Protein AF-0000000076249842 (afdb_homodimer)

Solvent-accessible surface area (backbone atoms only — not comparable to full-atom values): 14692 Å² total; per-residue (Å²): 139,75,84,66,88,67,91,74,90,87,87,75,87,75,80,74,73,82,77,78,83,82,72,75,75,78,73,65,72,78,66,82,66,68,78,67,82,67,66,79,85,73,66,78,83,58,82,44,70,45,47,28,66,41,53,74,68,53,41,55,17,62,55,45,34,55,43,35,75,72,65,56,73,81,77,38,34,35,49,41,72,49,47,66,67,58,47,49,63,74,46,48,92,41,62,86,44,87,60,35,68,57,50,50,52,51,54,46,69,34,49,29,38,42,33,50,136,83,79,69,82,76,81,86,88,86,85,76,79,75,84,81,79,73,90,66,77,79,78,75,73,84,72,69,74,77,68,83,67,69,76,66,82,66,63,79,86,74,65,78,83,57,82,44,71,46,47,28,66,42,54,73,67,54,39,53,17,61,56,45,34,56,43,36,74,71,64,56,74,81,78,39,35,34,49,42,72,49,48,68,68,59,48,47,63,74,45,48,92,42,61,86,43,87,60,34,67,57,50,49,51,52,55,46,70,33,48,27,37,42,34,51

Foldseek 3Di:
DCPCPPDDDDDDPDPDPDDDDPDDPPPPPPPPPPVPPDPPVPDDDDKDKAFFVCVVVVPVVVVVVVCVVVPDDWDDKDKDQDDLVNLCVVVVVCVPPPCSVVVSCRRNVGIMMMTD/DCPPCVDDDDPPDDPDDDPDDPPDPPPDPPPPPPPPPDPPVPDDDDKDKAFFVCVVVVPVVVVVVVCVVVPDDWDDKDKDQDDLVNLCVVVVVCVPPPCSVVVSCRRNVHIMMMTD

Nearest PDB structures (foldseek):
  8qvz-assembly1_C  TM=9.915E-01  e=5.364E-09  Homo sapiens
  1ucn-assembly1_A-2  TM=1.002E+00  e=4.850E-08  Homo sapiens
  5cab-assembly1_A  TM=9.618E-01  e=1.783E-08  Leishmania major
  5u2i-assembly1_B  TM=9.677E-01  e=8.272E-08  Naegleria fowleri
  4kpc-assembly1_A  TM=9.660E-01  e=1.320E-07  Leishmania braziliensis

Secondary structure (DSSP, 8-state):
---------------------------------------GGG-----EEE-HHHHHTT-HHHHHHHHHHTTPPP--EEEEE--HHHHHHHTGGGTTSTTHHHHHHHHTSSEEEEE-/---------------------------------------GGG-----EEE-HHHHHTT-HHHHHHHHHHTTPPP--EEEEE--HHHHHHHTGGGTTSTTHHHHHHHHTSSEEEEE-

Sequence (232 aa):
RVRPAGAAMGSLGRCLVRSLPRGRPGLSPPGSRCYGSAPPALQEKTLVVAKPDAVQRRLLGDIIQRFERRGFKLVAMKLLQADRRLVEQHYEQLRLKPFYPALVAYMTSGPVVAMVRVRPAGAAMGSLGRCLVRSLPRGRPGLSPPGSRCYGSAPPALQEKTLVVAKPDAVQRRLLGDIIQRFERRGFKLVAMKLLQADRRLVEQHYEQLRLKPFYPALVAYMTSGPVVAMV

Structure (mmCIF, N/CA/C/O backbone):
data_AF-0000000076249842-model_v1
#
loop_
_entity.id
_entity.type
_entity.pdbx_description
1 polymer 'Nucleoside diphosphate kinase, mitochondrial'
#
loop_
_atom_site.group_PDB
_atom_site.id
_atom_site.type_symbol
_atom_site.label_atom_id
_atom_site.label_alt_id
_atom_site.label_comp_id
_atom_site.label_asym_id
_atom_site.label_entity_id
_atom_site.label_seq_id
_atom_site.pdbx_PDB_ins_code
_atom_site.Cartn_x
_atom_site.Cartn_y
_atom_site.Cartn_z
_atom_site.occupancy
_atom_site.B_iso_or_equiv
_atom_site.auth_seq_id
_atom_site.auth_comp_id
_atom_site.auth_asym_id
_atom_site.auth_atom_id
_atom_site.pdbx_PDB_model_num
ATOM 1 N N . ARG A 1 1 ? 13.703 -69.938 18.531 1 26.25 1 ARG A N 1
ATOM 2 C CA . ARG A 1 1 ? 14.672 -69.312 19.422 1 26.25 1 ARG A CA 1
ATOM 3 C C . ARG A 1 1 ? 14.141 -68 19.984 1 26.25 1 ARG A C 1
ATOM 5 O O . ARG A 1 1 ? 13.547 -67.188 19.266 1 26.25 1 ARG A O 1
ATOM 12 N N . VAL A 1 2 ? 14.219 -67.688 21.328 1 28.72 2 VAL A N 1
ATOM 13 C CA . VAL A 1 2 ? 13.539 -67.125 22.484 1 28.72 2 VAL A CA 1
ATOM 14 C C . VAL A 1 2 ? 13.992 -65.688 22.641 1 28.72 2 VAL A C 1
ATOM 16 O O . VAL A 1 2 ? 13.57 -65 23.578 1 28.72 2 VAL A O 1
ATOM 19 N N . ARG A 1 3 ? 14.508 -64.875 21.672 1 30.73 3 ARG A N 1
ATOM 20 C CA . ARG A 1 3 ? 15.398 -63.938 22.344 1 30.73 3 ARG A CA 1
ATOM 21 C C . ARG A 1 3 ? 14.625 -63.062 23.297 1 30.73 3 ARG A C 1
ATOM 23 O O . ARG A 1 3 ? 13.719 -62.312 22.891 1 30.73 3 ARG A O 1
ATOM 30 N N . PRO A 1 4 ? 14.797 -63.156 24.656 1 28.89 4 PRO A N 1
ATOM 31 C CA . PRO A 1 4 ? 14.102 -62.531 25.781 1 28.89 4 PRO A CA 1
ATOM 32 C C . PRO A 1 4 ? 14.492 -61.062 25.969 1 28.89 4 PRO A C 1
ATOM 34 O O . PRO A 1 4 ? 14.141 -60.438 26.969 1 28.89 4 PRO A O 1
ATOM 37 N N . ALA A 1 5 ? 14.773 -60.219 24.984 1 31.83 5 ALA A N 1
ATOM 38 C CA . ALA A 1 5 ? 15.609 -59.094 25.453 1 31.83 5 ALA A CA 1
ATOM 39 C C . ALA A 1 5 ? 14.883 -58.281 26.5 1 31.83 5 ALA A C 1
ATOM 41 O O . ALA A 1 5 ? 13.883 -57.594 26.203 1 31.83 5 ALA A O 1
ATOM 42 N N . GLY A 1 6 ? 14.914 -58.625 27.781 1 24.44 6 GLY A N 1
ATOM 43 C CA . GLY A 1 6 ? 14.266 -58.094 28.984 1 24.44 6 GLY A CA 1
ATOM 44 C C . GLY A 1 6 ? 14.758 -56.719 29.391 1 24.44 6 GLY A C 1
ATOM 45 O O . GLY A 1 6 ? 14.438 -56.219 30.469 1 24.44 6 GLY A O 1
ATOM 46 N N . ALA A 1 7 ? 15.805 -56.094 28.703 1 26.66 7 ALA A N 1
ATOM 47 C CA . ALA A 1 7 ? 16.609 -55.344 29.656 1 26.66 7 ALA A CA 1
ATOM 48 C C . ALA A 1 7 ? 15.742 -54.344 30.406 1 26.66 7 ALA A C 1
ATOM 50 O O . ALA A 1 7 ? 14.797 -53.75 29.844 1 26.66 7 ALA A O 1
ATOM 51 N N . ALA A 1 8 ? 16.031 -54 31.672 1 24.38 8 ALA A N 1
ATOM 52 C CA . ALA A 1 8 ? 15.656 -53.688 33.062 1 24.38 8 ALA A CA 1
ATOM 53 C C . ALA A 1 8 ? 15.484 -52.156 33.219 1 24.38 8 ALA A C 1
ATOM 55 O O . ALA A 1 8 ? 14.453 -51.719 33.719 1 24.38 8 ALA A O 1
ATOM 56 N N . MET A 1 9 ? 16.562 -51.344 33.375 1 25.64 9 MET A N 1
ATOM 57 C CA . MET A 1 9 ? 16.797 -50.688 34.656 1 25.64 9 MET A CA 1
ATOM 58 C C . MET A 1 9 ? 15.93 -49.406 34.75 1 25.64 9 MET A C 1
ATOM 60 O O . MET A 1 9 ? 15.359 -48.969 33.75 1 25.64 9 MET A O 1
ATOM 64 N N . GLY A 1 10 ? 16.625 -48.156 35.25 1 21.73 10 GLY A N 1
ATOM 65 C CA . GLY A 1 10 ? 16.641 -47.375 36.469 1 21.73 10 GLY A CA 1
ATOM 66 C C . GLY A 1 10 ? 15.758 -46.156 36.406 1 21.73 10 GLY A C 1
ATOM 67 O O . GLY A 1 10 ? 15.422 -45.656 35.344 1 21.73 10 GLY A O 1
ATOM 68 N N . SER A 1 11 ? 15.133 -45.719 37.531 1 23.59 11 SER A N 1
ATOM 69 C CA . SER A 1 11 ? 14.07 -45 38.219 1 23.59 11 SER A CA 1
ATOM 70 C C . SER A 1 11 ? 14.219 -43.5 38 1 23.59 11 SER A C 1
ATOM 72 O O .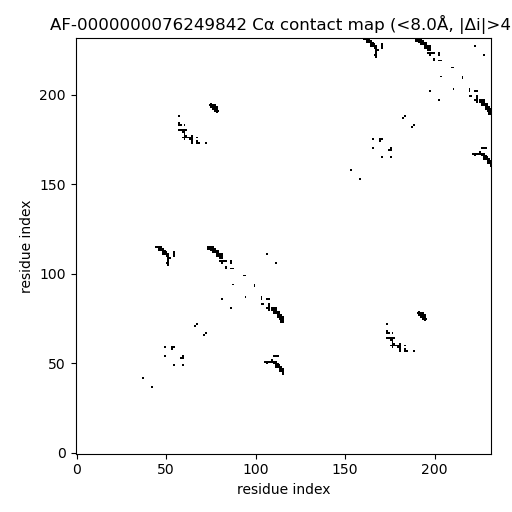 SER A 1 11 ? 15.227 -43.031 37.438 1 23.59 11 SER A O 1
ATOM 74 N N . LEU A 1 12 ? 13.836 -42.625 39.062 1 29.73 12 LEU A N 1
ATOM 75 C CA . LEU A 1 12 ? 12.953 -41.625 39.625 1 29.73 12 LEU A CA 1
ATOM 76 C C . LEU A 1 12 ? 13.703 -40.312 39.844 1 29.73 12 LEU A C 1
ATOM 78 O O . LEU A 1 12 ? 13.219 -39.406 40.562 1 29.73 12 LEU A O 1
ATOM 82 N N . GLY A 1 13 ? 15.07 -40.188 39.469 1 26.7 13 GLY A N 1
ATOM 83 C CA . GLY A 1 13 ? 15.68 -39.219 40.375 1 26.7 13 GLY A CA 1
ATOM 84 C C . GLY A 1 13 ? 14.984 -37.875 40.375 1 26.7 13 GLY A C 1
ATOM 85 O O . GLY A 1 13 ? 14.539 -37.406 39.312 1 26.7 13 GLY A O 1
ATOM 86 N N . ARG A 1 14 ? 14.484 -37.375 41.594 1 30.88 14 ARG A N 1
ATOM 87 C CA . ARG A 1 14 ? 13.852 -36.25 42.312 1 30.88 14 ARG A CA 1
ATOM 88 C C . ARG A 1 14 ? 14.609 -34.938 42.062 1 30.88 14 ARG A C 1
ATOM 90 O O . ARG A 1 14 ? 15.781 -34.844 42.438 1 30.88 14 ARG A O 1
ATOM 97 N N . CYS A 1 15 ? 14.398 -34.281 40.875 1 28.72 15 CYS A N 1
ATOM 98 C CA . CYS A 1 15 ? 14.906 -32.969 40.5 1 28.72 15 CYS A CA 1
ATOM 99 C C . CYS A 1 15 ? 14.711 -31.969 41.656 1 28.72 15 CYS A C 1
ATOM 101 O O . CYS A 1 15 ? 13.578 -31.672 42.031 1 28.72 15 CYS A O 1
ATOM 103 N N . LEU A 1 16 ? 15.625 -32.094 42.625 1 29.5 16 LEU A N 1
ATOM 104 C CA . LEU A 1 16 ? 15.711 -31.25 43.812 1 29.5 16 LEU A CA 1
ATOM 105 C C . LEU A 1 16 ? 15.555 -29.781 43.406 1 29.5 16 LEU A C 1
ATOM 107 O O . LEU A 1 16 ? 16.141 -29.328 42.438 1 29.5 16 LEU A O 1
ATOM 111 N N . VAL A 1 17 ? 14.547 -29.109 44.062 1 33.75 17 VAL A N 1
ATOM 112 C CA . VAL A 1 17 ? 13.922 -27.781 44.094 1 33.75 17 VAL A CA 1
ATOM 113 C C . VAL A 1 17 ? 14.922 -26.75 44.594 1 33.75 17 VAL A C 1
ATOM 115 O O . VAL A 1 17 ? 14.547 -25.609 44.875 1 33.75 17 VAL A O 1
ATOM 118 N N . ARG A 1 18 ? 16.312 -27.016 44.406 1 28.61 18 ARG A N 1
ATOM 119 C CA . ARG A 1 18 ? 17.016 -26.141 45.344 1 28.61 18 ARG A CA 1
ATOM 120 C C . ARG A 1 18 ? 16.641 -24.672 45.125 1 28.61 18 ARG A C 1
ATOM 122 O O . ARG A 1 18 ? 16.438 -24.25 44 1 28.61 18 ARG A O 1
ATOM 129 N N . SER A 1 19 ? 16.422 -23.922 46.281 1 28.16 19 SER A N 1
ATOM 130 C CA . SER A 1 19 ? 15.844 -22.672 46.75 1 28.16 19 SER A CA 1
ATOM 131 C C . SER A 1 19 ? 16.594 -21.453 46.188 1 28.16 19 SER A C 1
ATOM 133 O O . SER A 1 19 ? 15.984 -20.453 45.812 1 28.16 19 SER A O 1
ATOM 135 N N . LEU A 1 20 ? 18.016 -21.375 46.406 1 34.06 20 LEU A N 1
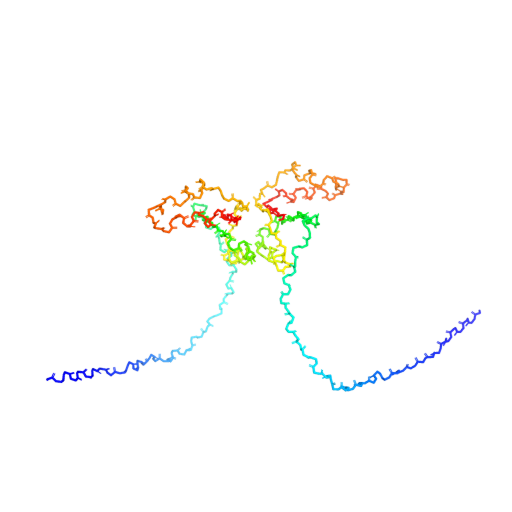ATOM 136 C CA . LEU A 1 20 ? 18.359 -20.25 47.25 1 34.06 20 LEU A CA 1
ATOM 137 C C . LEU A 1 20 ? 18.219 -18.938 46.5 1 34.06 20 LEU A C 1
ATOM 139 O O . LEU A 1 20 ? 18.281 -18.922 45.25 1 34.06 20 LEU A O 1
ATOM 143 N N . PRO A 1 21 ? 18.594 -17.719 47.25 1 37.81 21 PRO A N 1
ATOM 144 C CA . PRO A 1 21 ? 18.266 -16.297 47.312 1 37.81 21 PRO A CA 1
ATOM 145 C C . PRO A 1 21 ? 18.922 -15.492 46.188 1 37.81 21 PRO A C 1
ATOM 147 O O . PRO A 1 21 ? 20.156 -15.531 46.031 1 37.81 21 PRO A O 1
ATOM 150 N N . ARG A 1 22 ? 18.391 -15.398 45.031 1 32.72 22 ARG A N 1
ATOM 151 C CA . ARG A 1 22 ? 18.984 -14.719 43.906 1 32.72 22 ARG A CA 1
ATOM 152 C C . ARG A 1 22 ? 19.391 -13.297 44.25 1 32.72 22 ARG A C 1
ATOM 154 O O . ARG A 1 22 ? 18.594 -12.531 44.781 1 32.72 22 ARG A O 1
ATOM 161 N N . GLY A 1 23 ? 20.641 -13.172 44.656 1 29.94 23 GLY A N 1
ATOM 162 C CA . GLY A 1 23 ? 21.328 -11.914 44.938 1 29.94 23 GLY A CA 1
ATOM 163 C C . GLY A 1 23 ? 20.938 -10.812 43.938 1 29.94 23 GLY A C 1
ATOM 164 O O . GLY A 1 23 ? 20.375 -11.086 42.906 1 29.94 23 GLY A O 1
ATOM 165 N N . ARG A 1 24 ? 21.484 -9.578 44.188 1 33.16 24 ARG A N 1
ATOM 166 C CA . ARG A 1 24 ? 21.156 -8.164 44 1 33.16 24 ARG A CA 1
ATOM 167 C C . ARG A 1 24 ? 21.375 -7.727 42.562 1 33.16 24 ARG A C 1
ATOM 169 O O . ARG A 1 24 ? 21.266 -6.543 42.25 1 33.16 24 ARG A O 1
ATOM 176 N N . PRO A 1 25 ? 21.5 -8.656 41.531 1 36.62 25 PRO A N 1
ATOM 177 C CA . PRO A 1 25 ? 22.297 -7.883 40.594 1 36.62 25 PRO A CA 1
ATOM 178 C C . PRO A 1 25 ? 21.609 -6.59 40.156 1 36.62 25 PRO A C 1
ATOM 180 O O . PRO A 1 25 ? 20.391 -6.484 40.25 1 36.62 25 PRO A O 1
ATOM 183 N N . GLY A 1 26 ? 22.281 -5.492 40.312 1 32.59 26 GLY A N 1
ATOM 184 C CA . GLY A 1 26 ? 22.016 -4.133 39.844 1 32.59 26 GLY A CA 1
ATOM 185 C C . GLY A 1 26 ? 21.531 -4.062 38.406 1 32.59 26 GLY A C 1
ATOM 186 O O . GLY A 1 26 ? 22.234 -4.477 37.5 1 32.59 26 GLY A O 1
ATOM 187 N N . LEU A 1 27 ? 20.359 -4.441 38.219 1 37.78 27 LEU A N 1
ATOM 188 C CA . LEU A 1 27 ? 19.719 -4.504 36.906 1 37.78 27 LEU A CA 1
ATOM 189 C C . LEU A 1 27 ? 19.859 -3.18 36.156 1 37.78 27 LEU A C 1
ATOM 191 O O . LEU A 1 27 ? 19.391 -2.145 36.625 1 37.78 27 LEU A O 1
ATOM 195 N N . SER A 1 28 ? 21.141 -2.969 35.719 1 38.88 28 SER A N 1
ATOM 196 C CA . SER A 1 28 ? 21.25 -1.849 34.812 1 38.88 28 SER A CA 1
ATOM 197 C C . SER A 1 28 ? 20.156 -1.887 33.75 1 38.88 28 SER A C 1
ATOM 199 O O . SER A 1 28 ? 19.719 -2.963 33.344 1 38.88 28 SER A O 1
ATOM 201 N N . PRO A 1 29 ? 19.266 -0.978 33.75 1 39.28 29 PRO A N 1
ATOM 202 C CA . PRO A 1 29 ? 18.125 -0.966 32.812 1 39.28 29 PRO A CA 1
ATOM 203 C C . PRO A 1 29 ? 18.531 -1.33 31.391 1 39.28 29 PRO A C 1
ATOM 205 O O . PRO A 1 29 ? 19.672 -1.109 30.984 1 39.28 29 PRO A O 1
ATOM 208 N N . PRO A 1 30 ? 18.156 -2.551 30.953 1 41.47 30 PRO A N 1
ATOM 209 C CA . PRO A 1 30 ? 18.5 -2.848 29.562 1 41.47 30 PRO A CA 1
ATOM 210 C C . PRO A 1 30 ? 18.312 -1.646 28.641 1 41.47 30 PRO A C 1
ATOM 212 O O . PRO A 1 30 ? 17.391 -0.858 28.828 1 41.47 30 PRO A O 1
ATOM 215 N N . GLY A 1 31 ? 19.312 -0.828 28.469 1 34.19 31 GLY A N 1
ATOM 216 C CA . GLY A 1 31 ? 19.281 0.191 27.438 1 34.19 31 GLY A CA 1
ATOM 217 C C . GLY A 1 31 ? 18.516 -0.236 26.203 1 34.19 31 GLY A C 1
ATOM 218 O O . GLY A 1 31 ? 18.391 -1.431 25.922 1 34.19 31 GLY A O 1
ATOM 219 N N . SER A 1 32 ? 17.281 0.327 25.953 1 39.81 32 SER A N 1
ATOM 220 C CA . SER A 1 32 ? 16.609 0.172 24.672 1 39.81 32 SER A CA 1
ATOM 221 C C . SER A 1 32 ? 17.609 0.036 23.531 1 39.81 32 SER A C 1
ATOM 223 O O . SER A 1 32 ? 18.25 1.014 23.141 1 39.81 32 SER A O 1
ATOM 225 N N . ARG A 1 33 ? 18.562 -0.869 23.562 1 35.41 33 ARG A N 1
ATOM 226 C CA . ARG A 1 33 ? 19.484 -0.998 22.438 1 35.41 33 ARG A CA 1
ATOM 227 C C . ARG A 1 33 ? 18.734 -0.899 21.109 1 35.41 33 ARG A C 1
ATOM 229 O O . ARG A 1 33 ? 17.906 -1.746 20.797 1 35.41 33 ARG A O 1
ATOM 236 N N . CYS A 1 34 ? 18.438 0.314 20.766 1 39.59 34 CYS A N 1
ATOM 237 C CA . CYS A 1 34 ? 18.078 0.472 19.359 1 39.59 34 CYS A CA 1
ATOM 238 C C . CYS A 1 34 ? 18.891 -0.457 18.484 1 39.59 34 CYS A C 1
ATOM 240 O O . CYS A 1 34 ? 20.109 -0.569 18.656 1 39.59 34 CYS A O 1
ATOM 242 N N . TYR A 1 35 ? 18.516 -1.679 18.312 1 38.03 35 TYR A N 1
ATOM 243 C CA . TYR A 1 35 ? 19.156 -2.535 17.328 1 38.03 35 TYR A CA 1
ATOM 244 C C . TYR A 1 35 ? 19.828 -1.702 16.234 1 38.03 35 TYR A C 1
ATOM 246 O O . TYR A 1 35 ? 19.172 -0.866 15.602 1 38.03 35 TYR A O 1
ATOM 254 N N . GLY A 1 36 ? 21.047 -1.238 16.391 1 37.84 36 GLY A N 1
ATOM 255 C CA . GLY A 1 36 ? 21.938 -0.623 15.414 1 37.84 36 GLY A CA 1
ATOM 256 C C . GLY A 1 36 ? 21.641 -1.042 13.984 1 37.84 36 GLY A C 1
ATOM 257 O O . GLY A 1 36 ? 21.016 -2.078 13.758 1 37.84 36 GLY A O 1
ATOM 258 N N . SER A 1 37 ? 21.531 0.006 13.039 1 42.81 37 SER A N 1
ATOM 259 C CA . SER A 1 37 ? 21.5 -0.227 11.602 1 42.81 37 SER A CA 1
ATOM 260 C C . SER A 1 37 ? 22.516 -1.279 11.188 1 42.81 37 SER A C 1
ATOM 262 O O . SER A 1 37 ? 23.703 -1.142 11.477 1 42.81 37 SER A O 1
ATOM 264 N N . ALA A 1 38 ? 22.281 -2.494 11.258 1 48.34 38 ALA A N 1
ATOM 265 C CA . ALA A 1 38 ? 23.188 -3.453 10.625 1 48.34 38 ALA A CA 1
ATOM 266 C C . ALA A 1 38 ? 23.891 -2.832 9.414 1 48.34 38 ALA A C 1
ATOM 268 O O . ALA A 1 38 ? 23.359 -1.893 8.805 1 48.34 38 ALA A O 1
ATOM 269 N N . PRO A 1 39 ? 25.188 -2.961 9.094 1 52.75 39 PRO A N 1
ATOM 270 C CA . PRO A 1 39 ? 25.891 -2.404 7.938 1 52.75 39 PRO A CA 1
ATOM 271 C C . PRO A 1 39 ? 25.062 -2.434 6.66 1 52.75 39 PRO A C 1
ATOM 273 O O . PRO A 1 39 ? 24.203 -3.312 6.492 1 52.75 39 PRO A O 1
ATOM 276 N N . PRO A 1 40 ? 24.922 -1.31 5.902 1 52.41 40 PRO A N 1
ATOM 277 C CA . PRO A 1 40 ? 24.172 -1.208 4.641 1 52.41 40 PRO A CA 1
ATOM 278 C C . PRO A 1 40 ? 24.281 -2.475 3.797 1 52.41 40 PRO A C 1
ATOM 280 O O . PRO A 1 40 ? 23.484 -2.672 2.877 1 52.41 40 PRO A O 1
ATOM 283 N N . ALA A 1 41 ? 25.469 -3.047 3.826 1 51.06 41 ALA A N 1
ATOM 284 C CA . ALA A 1 41 ? 25.797 -4.148 2.924 1 51.06 41 ALA A CA 1
ATOM 285 C C . ALA A 1 41 ? 24.75 -5.262 3.014 1 51.06 41 ALA A C 1
ATOM 287 O O . ALA A 1 41 ? 24.469 -5.93 2.02 1 51.06 41 ALA A O 1
ATOM 288 N N . LEU A 1 42 ? 24.234 -5.547 4.223 1 55.66 42 LEU A N 1
ATOM 289 C CA . LEU A 1 42 ? 23.469 -6.773 4.41 1 55.66 42 LEU A CA 1
ATOM 290 C C . LEU A 1 42 ? 21.969 -6.492 4.379 1 55.66 42 LEU A C 1
ATOM 292 O O . LEU A 1 42 ? 21.188 -7.242 4.961 1 55.66 42 LEU A O 1
ATOM 296 N N . GLN A 1 43 ? 21.609 -5.32 3.859 1 70.12 43 GLN A N 1
ATOM 297 C CA . GLN A 1 43 ? 20.172 -5.059 3.912 1 70.12 43 GLN A CA 1
ATOM 298 C C . GLN A 1 43 ? 19.438 -5.816 2.812 1 70.12 43 GLN A C 1
ATOM 300 O O . GLN A 1 43 ? 19.781 -5.711 1.635 1 70.12 43 GLN A O 1
ATOM 305 N N . GLU A 1 44 ? 18.875 -6.953 3.119 1 88.38 44 GLU A N 1
ATOM 306 C CA . GLU A 1 44 ? 18.109 -7.77 2.176 1 88.38 44 GLU A CA 1
ATOM 307 C C . GLU A 1 44 ? 16.719 -7.191 1.948 1 88.38 44 GLU A C 1
ATOM 309 O O . GLU A 1 44 ? 16.141 -6.59 2.852 1 88.38 44 GLU A O 1
ATOM 314 N N . LYS A 1 45 ? 16.422 -7.105 0.703 1 93.88 45 LYS A N 1
ATOM 315 C CA . LYS A 1 45 ? 15.062 -6.746 0.312 1 93.88 45 LYS A CA 1
ATOM 316 C C . LYS A 1 45 ? 14.258 -7.98 -0.073 1 93.88 45 LYS A C 1
ATOM 318 O O . LYS A 1 45 ? 14.75 -8.844 -0.799 1 93.88 45 LYS A O 1
ATOM 323 N N . THR A 1 46 ? 13.07 -8.102 0.501 1 95 46 THR A N 1
ATOM 324 C CA . THR A 1 46 ? 12.18 -9.219 0.204 1 95 46 THR A CA 1
ATOM 325 C C . THR A 1 46 ? 10.867 -8.727 -0.395 1 95 46 THR A C 1
ATOM 327 O O . THR A 1 46 ? 10.258 -7.793 0.129 1 95 46 THR A O 1
ATOM 330 N N . LEU A 1 47 ? 10.508 -9.289 -1.509 1 96.25 47 LEU A N 1
ATOM 331 C CA . LEU A 1 47 ? 9.203 -9.016 -2.107 1 96.25 47 LEU A CA 1
ATOM 332 C C . LEU A 1 47 ? 8.109 -9.828 -1.43 1 96.25 47 LEU A C 1
ATOM 334 O O . LEU A 1 47 ? 8.234 -11.047 -1.279 1 96.25 47 LEU A O 1
ATOM 338 N N . VAL A 1 48 ? 7.07 -9.109 -1.021 1 97.19 48 VAL A N 1
ATOM 339 C CA . VAL A 1 48 ? 5.879 -9.734 -0.458 1 97.19 48 VAL A CA 1
ATOM 340 C C . VAL A 1 48 ? 4.652 -9.352 -1.28 1 97.19 48 VAL A C 1
ATOM 342 O O . VAL A 1 48 ? 4.418 -8.172 -1.544 1 97.19 48 VAL A O 1
ATOM 345 N N . VAL A 1 49 ? 3.902 -10.367 -1.671 1 98.25 49 VAL A N 1
ATOM 346 C CA . VAL A 1 49 ? 2.688 -10.109 -2.436 1 98.25 49 VAL A CA 1
ATOM 347 C C . VAL A 1 49 ? 1.473 -10.617 -1.665 1 98.25 49 VAL A C 1
ATOM 349 O O . VAL A 1 49 ? 1.372 -11.812 -1.376 1 98.25 49 VAL A O 1
ATOM 352 N N . ALA A 1 50 ? 0.614 -9.664 -1.297 1 98.38 50 ALA A N 1
ATOM 353 C CA . ALA A 1 50 ? -0.689 -10.078 -0.789 1 98.38 50 ALA A CA 1
ATOM 354 C C . ALA A 1 50 ? -1.597 -10.547 -1.923 1 98.38 50 ALA A C 1
ATOM 356 O O . ALA A 1 50 ? -1.867 -9.797 -2.861 1 98.38 50 ALA A O 1
ATOM 357 N N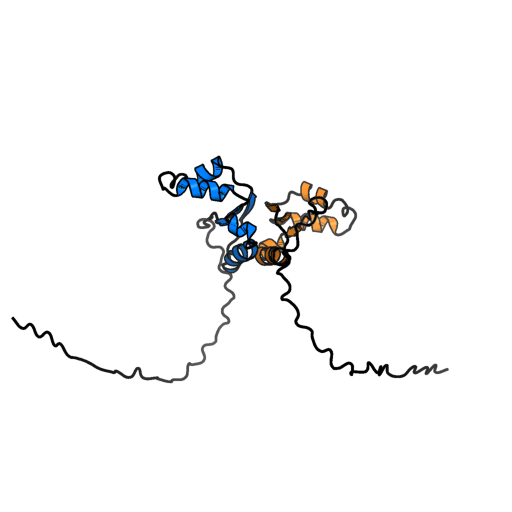 . LYS A 1 51 ? -2.016 -11.703 -1.842 1 98.25 51 LYS A N 1
ATOM 358 C CA . LYS A 1 51 ? -2.83 -12.328 -2.879 1 98.25 51 LYS A CA 1
ATOM 359 C C . LYS A 1 51 ? -4.215 -11.695 -2.949 1 98.25 51 LYS A C 1
ATOM 361 O O . LYS A 1 51 ? -4.637 -11 -2.018 1 98.25 51 LYS A O 1
ATOM 366 N N . PRO A 1 52 ? -4.875 -12.047 -4.055 1 98.25 52 PRO A N 1
ATOM 367 C CA . PRO A 1 52 ? -6.168 -11.391 -4.27 1 98.25 52 PRO A CA 1
ATOM 368 C C . PRO A 1 52 ? -7.156 -11.664 -3.137 1 98.25 52 PRO A C 1
ATOM 370 O O . PRO A 1 52 ? -7.906 -10.766 -2.738 1 98.25 52 PRO A O 1
ATOM 373 N N . ASP A 1 53 ? -7.168 -12.805 -2.625 1 97.88 53 ASP A N 1
ATOM 374 C CA . ASP A 1 53 ? -8.125 -13.133 -1.57 1 97.88 53 ASP A CA 1
ATOM 375 C C . ASP A 1 53 ? -7.855 -12.312 -0.311 1 97.88 53 ASP A C 1
ATOM 377 O O . ASP A 1 53 ? -8.789 -11.906 0.379 1 97.88 53 ASP A O 1
ATOM 381 N N . ALA A 1 54 ? -6.633 -12.086 -0.011 1 97.81 54 ALA A N 1
ATOM 382 C CA . ALA A 1 54 ? -6.27 -11.281 1.156 1 97.81 54 ALA A CA 1
ATOM 383 C C . ALA A 1 54 ? -6.766 -9.844 1.011 1 97.81 54 ALA A C 1
ATOM 385 O O . ALA A 1 54 ? -7.25 -9.25 1.976 1 97.81 54 ALA A O 1
ATOM 386 N N . VAL A 1 55 ? -6.656 -9.336 -0.191 1 97.56 55 VAL A N 1
ATOM 387 C CA . VAL A 1 55 ? -7.105 -7.973 -0.455 1 97.56 55 VAL A CA 1
ATOM 388 C C . VAL A 1 55 ? -8.625 -7.902 -0.357 1 97.56 55 VAL A C 1
ATOM 390 O O . VAL A 1 55 ? -9.172 -7.004 0.283 1 97.56 55 VAL A O 1
ATOM 393 N N . GLN A 1 56 ? -9.281 -8.875 -0.853 1 96.44 56 GLN A N 1
ATOM 394 C CA . GLN A 1 56 ? -10.742 -8.906 -0.89 1 96.44 56 GLN A CA 1
ATOM 395 C C . GLN A 1 56 ? -11.328 -9.094 0.508 1 96.44 56 GLN A C 1
ATOM 397 O O . GLN A 1 56 ? -12.383 -8.547 0.824 1 96.44 56 GLN A O 1
ATOM 402 N N . ARG A 1 57 ? -10.609 -9.828 1.254 1 96.56 57 ARG A N 1
ATOM 403 C CA . ARG A 1 57 ? -11.094 -10.109 2.602 1 96.56 57 ARG A CA 1
ATOM 404 C C . ARG A 1 57 ? -10.672 -9.016 3.576 1 96.56 57 ARG A C 1
ATOM 406 O O . ARG A 1 57 ? -10.969 -9.094 4.77 1 96.56 57 ARG A O 1
ATOM 413 N N . ARG A 1 58 ? -9.945 -8.047 3.088 1 96.94 58 ARG A N 1
ATOM 414 C CA . ARG A 1 58 ? -9.562 -6.891 3.893 1 96.94 58 ARG A CA 1
ATOM 415 C C . ARG A 1 58 ? -8.617 -7.293 5.02 1 96.94 58 ARG A C 1
ATOM 417 O O . ARG A 1 58 ? -8.844 -6.941 6.18 1 96.94 58 ARG A O 1
ATOM 424 N N . LEU A 1 59 ? -7.562 -7.945 4.613 1 97.5 59 LEU A N 1
ATOM 425 C CA . LEU A 1 59 ? -6.598 -8.461 5.574 1 97.5 59 LEU A CA 1
ATOM 426 C C . LEU A 1 59 ? -5.277 -7.703 5.48 1 97.5 59 LEU A C 1
ATOM 428 O O . LEU A 1 59 ? -4.309 -8.047 6.16 1 97.5 59 LEU A O 1
ATOM 432 N N . LEU A 1 60 ? -5.176 -6.695 4.652 1 98.25 60 LEU A N 1
ATOM 433 C CA . LEU A 1 60 ? -3.92 -6 4.395 1 98.25 60 LEU A CA 1
ATOM 434 C C . LEU A 1 60 ? -3.383 -5.359 5.672 1 98.25 60 LEU A C 1
ATOM 436 O O . LEU A 1 60 ? -2.184 -5.426 5.949 1 98.25 60 LEU A O 1
ATOM 440 N N . GLY A 1 61 ? -4.262 -4.723 6.395 1 98.25 61 GLY A N 1
ATOM 441 C CA . GLY A 1 61 ? -3.824 -4.121 7.641 1 98.25 61 GLY A CA 1
ATOM 442 C C . GLY A 1 61 ? -3.115 -5.098 8.562 1 98.25 61 GLY A C 1
ATOM 443 O O . GLY A 1 61 ? -2.041 -4.797 9.086 1 98.25 61 GLY A O 1
ATOM 444 N N . ASP A 1 62 ? -3.699 -6.254 8.727 1 97.75 62 ASP A N 1
ATOM 445 C CA . ASP A 1 62 ? -3.111 -7.301 9.555 1 97.75 62 ASP A CA 1
ATOM 446 C C . ASP A 1 62 ? -1.771 -7.766 8.992 1 97.75 62 ASP A C 1
ATOM 448 O O . ASP A 1 62 ? -0.812 -7.969 9.734 1 97.75 62 ASP A O 1
ATOM 452 N N . ILE A 1 63 ? -1.699 -7.902 7.723 1 98 63 ILE A N 1
ATOM 453 C CA . ILE A 1 63 ? -0.492 -8.375 7.055 1 98 63 ILE A CA 1
ATOM 454 C C . ILE A 1 63 ? 0.635 -7.363 7.242 1 98 63 ILE A C 1
ATOM 456 O O . ILE A 1 63 ? 1.738 -7.723 7.66 1 98 63 ILE A O 1
ATOM 460 N N . ILE A 1 64 ? 0.394 -6.184 7.004 1 98.12 64 ILE A N 1
ATOM 461 C CA . ILE A 1 64 ? 1.405 -5.137 7.113 1 98.12 64 ILE A CA 1
ATOM 462 C C . ILE A 1 64 ? 1.842 -4.988 8.57 1 98.12 64 ILE A C 1
ATOM 464 O O . ILE A 1 64 ? 3.035 -4.859 8.852 1 98.12 64 ILE A O 1
ATOM 468 N N . GLN A 1 65 ? 0.906 -5.078 9.477 1 97.44 65 GLN A N 1
ATOM 469 C CA . GLN A 1 65 ? 1.189 -4.938 10.898 1 97.44 65 GLN A CA 1
ATOM 470 C C . GLN A 1 65 ? 2.162 -6.012 11.375 1 97.44 65 GLN A C 1
ATOM 472 O O . GLN A 1 65 ? 3.025 -5.746 12.211 1 97.44 65 GLN A O 1
ATOM 477 N N . ARG A 1 66 ? 2.033 -7.148 10.844 1 96.38 66 ARG A N 1
ATOM 478 C CA . ARG A 1 66 ? 2.92 -8.242 11.227 1 96.38 66 ARG A CA 1
ATOM 479 C C . ARG A 1 66 ? 4.371 -7.914 10.891 1 96.38 66 ARG A C 1
ATOM 481 O O . ARG A 1 66 ? 5.273 -8.172 11.695 1 96.38 66 ARG A O 1
ATOM 488 N N . PHE A 1 67 ? 4.602 -7.363 9.773 1 96.19 67 PHE A N 1
ATOM 489 C CA . PHE A 1 67 ? 5.953 -7 9.367 1 96.19 67 PHE A CA 1
ATOM 490 C C . PHE A 1 67 ? 6.445 -5.785 10.141 1 96.19 67 PHE A C 1
ATOM 492 O O . PHE A 1 67 ? 7.609 -5.723 10.539 1 96.19 67 PHE A O 1
ATOM 499 N N . GLU A 1 68 ? 5.551 -4.867 10.32 1 96.5 68 GLU A N 1
ATOM 500 C CA . GLU A 1 68 ? 5.91 -3.672 11.078 1 96.5 68 GLU A CA 1
ATOM 501 C C . GLU A 1 68 ? 6.312 -4.023 12.508 1 96.5 68 GLU A C 1
ATOM 503 O O . GLU A 1 68 ? 7.285 -3.484 13.039 1 96.5 68 GLU A O 1
ATOM 508 N N . ARG A 1 69 ? 5.629 -4.914 13.109 1 95.56 69 ARG A N 1
ATOM 509 C CA . ARG A 1 69 ? 5.898 -5.312 14.484 1 95.56 69 ARG A CA 1
ATOM 510 C C . ARG A 1 69 ? 7.246 -6.012 14.602 1 95.56 69 ARG A C 1
ATOM 512 O O . ARG A 1 69 ? 7.875 -5.992 15.664 1 95.56 69 ARG A O 1
ATOM 519 N N . ARG A 1 70 ? 7.672 -6.586 13.516 1 94.94 70 ARG A N 1
ATOM 520 C CA . ARG A 1 70 ? 8.961 -7.277 13.508 1 94.94 70 ARG A CA 1
ATOM 521 C C . ARG A 1 70 ? 10.094 -6.316 13.18 1 94.94 70 ARG A C 1
ATOM 523 O O . ARG A 1 70 ? 11.258 -6.715 13.141 1 94.94 70 ARG A O 1
ATOM 530 N N . GLY A 1 71 ? 9.727 -5.102 12.852 1 93.62 71 GLY A N 1
ATOM 531 C CA . GLY A 1 71 ? 10.734 -4.062 12.688 1 93.62 71 GLY A CA 1
ATOM 532 C C . GLY A 1 71 ? 11.188 -3.891 11.25 1 93.62 71 GLY A C 1
ATOM 533 O O . GLY A 1 71 ? 12.227 -3.289 10.992 1 93.62 71 GLY A O 1
ATOM 534 N N . PHE A 1 72 ? 10.523 -4.422 10.344 1 94 72 PHE A N 1
ATOM 535 C CA . PHE A 1 72 ? 10.891 -4.277 8.945 1 94 72 PHE A CA 1
ATOM 536 C C . PHE A 1 72 ? 10.516 -2.893 8.43 1 94 72 PHE A C 1
ATOM 538 O O . PHE A 1 72 ? 9.523 -2.305 8.875 1 94 72 PHE A O 1
ATOM 545 N N . LYS A 1 73 ? 11.289 -2.457 7.492 1 93 73 LYS A N 1
ATOM 546 C CA . LYS A 1 73 ? 11.023 -1.181 6.832 1 93 73 LYS A CA 1
ATOM 547 C C . LYS A 1 73 ? 10.344 -1.39 5.484 1 93 73 LYS A C 1
ATOM 549 O O . LYS A 1 73 ? 10.766 -2.225 4.688 1 93 73 LYS A O 1
ATOM 554 N N . LEU A 1 74 ? 9.328 -0.657 5.309 1 95.75 74 LEU A N 1
ATOM 555 C CA . LEU A 1 74 ? 8.625 -0.686 4.031 1 95.75 74 LEU A CA 1
ATOM 556 C C . LEU A 1 74 ? 9.258 0.29 3.041 1 95.75 74 LEU A C 1
ATOM 558 O O . LEU A 1 74 ? 9.273 1.499 3.285 1 95.75 74 LEU A O 1
ATOM 562 N N . VAL A 1 75 ? 9.711 -0.37 1.875 1 95.12 75 VAL A N 1
ATOM 563 C CA . VAL A 1 75 ? 10.438 0.513 0.966 1 95.12 75 VAL A CA 1
ATOM 564 C C . VAL A 1 75 ? 9.602 0.755 -0.291 1 95.12 75 VAL A C 1
ATOM 566 O O . VAL A 1 75 ? 9.812 1.742 -1 1 95.12 75 VAL A O 1
ATOM 569 N N . ALA A 1 76 ? 8.688 -0.128 -0.591 1 97.62 76 ALA A N 1
ATOM 570 C CA . ALA A 1 76 ? 7.77 0.007 -1.723 1 97.62 76 ALA A CA 1
ATOM 571 C C . ALA A 1 76 ? 6.465 -0.74 -1.464 1 97.62 76 ALA A C 1
ATOM 573 O O . ALA A 1 76 ? 6.449 -1.748 -0.754 1 97.62 76 ALA A O 1
ATOM 574 N N . MET A 1 77 ? 5.473 -0.156 -2.037 1 98.5 77 MET A N 1
ATOM 575 C CA . MET A 1 77 ? 4.156 -0.782 -1.933 1 98.5 77 MET A CA 1
ATOM 576 C C . MET A 1 77 ? 3.219 -0.26 -3.014 1 98.5 77 MET A C 1
ATOM 578 O O . MET A 1 77 ? 3.215 0.935 -3.316 1 98.5 77 MET A O 1
ATOM 582 N N . LYS A 1 78 ? 2.461 -1.226 -3.588 1 98.5 78 LYS A N 1
ATOM 583 C CA . LYS A 1 78 ? 1.522 -0.807 -4.625 1 98.5 78 LYS A CA 1
ATOM 584 C C . LYS A 1 78 ? 0.383 -1.811 -4.773 1 98.5 78 LYS A C 1
ATOM 586 O O . LYS A 1 78 ? 0.611 -3.021 -4.766 1 98.5 78 LYS A O 1
ATOM 591 N N . LEU A 1 79 ? -0.786 -1.257 -4.758 1 98.62 79 LEU A N 1
ATOM 592 C CA . LEU A 1 79 ? -1.926 -2.049 -5.203 1 98.62 79 LEU A CA 1
ATOM 593 C C . LEU A 1 79 ? -2.002 -2.082 -6.727 1 98.62 79 LEU A C 1
ATOM 595 O O . LEU A 1 79 ? -1.892 -1.042 -7.383 1 98.62 79 LEU A O 1
ATOM 599 N N . LEU A 1 80 ? -2.135 -3.271 -7.328 1 97.94 80 LEU A N 1
ATOM 600 C CA . LEU A 1 80 ? -2.203 -3.352 -8.781 1 97.94 80 LEU A CA 1
ATOM 601 C C . LEU A 1 80 ? -3.01 -4.566 -9.227 1 97.94 80 LEU A C 1
ATOM 603 O O . LEU A 1 80 ? -3.156 -5.527 -8.469 1 97.94 80 LEU A O 1
ATOM 607 N N . GLN A 1 81 ? -3.592 -4.41 -10.398 1 97.81 81 GLN A N 1
ATOM 608 C CA . GLN A 1 81 ? -4.094 -5.578 -11.117 1 97.81 81 GLN A CA 1
ATOM 609 C C . GLN A 1 81 ? -2.977 -6.27 -11.891 1 97.81 81 GLN A C 1
ATOM 611 O O . GLN A 1 81 ? -2.479 -5.734 -12.883 1 97.81 81 GLN A O 1
ATOM 616 N N . ALA A 1 82 ? -2.625 -7.418 -11.484 1 96.19 82 ALA A N 1
ATOM 617 C CA . ALA A 1 82 ? -1.472 -8.078 -12.094 1 96.19 82 ALA A CA 1
ATOM 618 C C . ALA A 1 82 ? -1.791 -8.547 -13.516 1 96.19 82 ALA A C 1
ATOM 620 O O . ALA A 1 82 ? -2.838 -9.148 -13.75 1 96.19 82 ALA A O 1
ATOM 621 N N . ASP A 1 83 ? -0.891 -8.234 -14.445 1 96.56 83 ASP A N 1
ATOM 622 C CA . ASP A 1 83 ? -0.988 -8.727 -15.812 1 96.56 83 ASP A CA 1
ATOM 623 C C . ASP A 1 83 ? -0.555 -10.188 -15.906 1 96.56 83 ASP A C 1
ATOM 625 O O . ASP A 1 83 ? 0.375 -10.609 -15.211 1 96.56 83 ASP A O 1
ATOM 629 N N . ARG A 1 84 ? -1.196 -10.875 -16.797 1 97.12 84 ARG A N 1
ATOM 630 C CA . ARG A 1 84 ? -0.88 -12.289 -16.953 1 97.12 84 ARG A CA 1
ATOM 631 C C . ARG A 1 84 ? 0.596 -12.484 -17.297 1 97.12 84 ARG A C 1
ATOM 633 O O . ARG A 1 84 ? 1.245 -13.383 -16.75 1 97.12 84 ARG A O 1
ATOM 640 N N . ARG A 1 85 ? 1.091 -11.625 -18.125 1 97.25 85 ARG A N 1
ATOM 641 C CA . ARG A 1 85 ? 2.486 -11.742 -18.531 1 97.25 85 ARG A CA 1
ATOM 642 C C . ARG A 1 85 ? 3.424 -11.562 -17.344 1 97.25 85 ARG A C 1
ATOM 644 O O . ARG A 1 85 ? 4.383 -12.312 -17.188 1 97.25 85 ARG A O 1
ATOM 651 N N . LEU A 1 86 ? 3.141 -10.57 -16.516 1 97 86 LEU A N 1
ATOM 652 C CA . LEU A 1 86 ? 3.953 -10.305 -15.328 1 97 86 LEU A CA 1
ATOM 653 C C . LEU A 1 86 ? 3.914 -11.484 -14.367 1 97 86 LEU A C 1
ATOM 655 O O . LEU A 1 86 ? 4.949 -11.898 -13.836 1 97 86 LEU A O 1
ATOM 659 N N . VAL A 1 87 ? 2.736 -12.039 -14.172 1 98 87 VAL A N 1
ATOM 660 C CA . VAL A 1 87 ? 2.561 -13.156 -13.25 1 98 87 VAL A CA 1
ATOM 661 C C . VAL A 1 87 ? 3.311 -14.375 -13.766 1 98 87 VAL A C 1
ATOM 663 O O . VAL A 1 87 ? 3.994 -15.062 -13.008 1 98 87 VAL A O 1
ATOM 666 N N . GLU A 1 88 ? 3.154 -14.609 -15.023 1 97.94 88 GLU A N 1
ATOM 667 C CA . GLU A 1 88 ? 3.83 -15.758 -15.625 1 97.94 88 GLU A CA 1
ATOM 668 C C . GLU A 1 88 ? 5.348 -15.625 -15.508 1 97.94 88 GLU A C 1
ATOM 670 O O . GLU A 1 88 ? 6.039 -16.609 -15.211 1 97.94 88 GLU A O 1
ATOM 675 N N . GLN A 1 89 ? 5.844 -14.414 -15.711 1 97.06 89 GLN A N 1
ATOM 676 C CA . GLN A 1 89 ? 7.273 -14.164 -15.578 1 97.06 89 GLN A CA 1
ATOM 677 C C . GLN A 1 89 ? 7.73 -14.352 -14.133 1 97.06 89 GLN A C 1
ATOM 679 O O . GLN A 1 89 ? 8.781 -14.945 -13.883 1 97.06 89 GLN A O 1
ATOM 684 N N . HIS A 1 90 ? 6.988 -13.945 -13.227 1 96.81 90 HIS A N 1
ATOM 685 C CA . HIS A 1 90 ? 7.336 -14.008 -11.812 1 96.81 90 HIS A CA 1
ATOM 686 C C . HIS A 1 90 ? 7.375 -15.453 -11.312 1 96.81 90 HIS A C 1
ATOM 688 O O . HIS A 1 90 ? 8.219 -15.805 -10.492 1 96.81 90 HIS A O 1
ATOM 694 N N . TYR A 1 91 ? 6.473 -16.266 -11.867 1 97.38 91 TYR A N 1
ATOM 695 C CA . TYR A 1 91 ? 6.371 -17.641 -11.391 1 97.38 91 TYR A CA 1
ATOM 696 C C . TYR A 1 91 ? 6.867 -18.609 -12.453 1 97.38 91 TYR A C 1
ATOM 698 O O . TYR A 1 91 ? 6.398 -19.75 -12.516 1 97.38 91 TYR A O 1
ATOM 706 N N . GLU A 1 92 ? 7.738 -18.219 -13.289 1 97.62 92 GLU A N 1
ATOM 707 C CA . GLU A 1 92 ? 8.234 -19 -14.406 1 97.62 92 GLU A CA 1
ATOM 708 C C . GLU A 1 92 ? 8.852 -20.312 -13.922 1 97.62 92 GLU A C 1
ATOM 710 O O . GLU A 1 92 ? 8.758 -21.344 -14.602 1 97.62 92 GLU A O 1
ATOM 715 N N . GLN A 1 93 ? 9.461 -20.344 -12.781 1 97.44 93 GLN A N 1
ATOM 716 C CA . GLN A 1 93 ? 10.102 -21.531 -12.219 1 97.44 93 GLN A CA 1
ATOM 717 C C . GLN A 1 93 ? 9.078 -22.609 -11.914 1 97.44 93 GLN A C 1
ATOM 719 O O . GLN A 1 93 ? 9.438 -23.781 -11.734 1 97.44 93 GLN A O 1
ATOM 724 N N . LEU A 1 94 ? 7.844 -22.25 -11.859 1 97.06 94 LEU A N 1
ATOM 725 C CA . LEU A 1 94 ? 6.77 -23.172 -11.523 1 97.06 94 LEU A CA 1
ATOM 726 C C . LEU A 1 94 ? 5.984 -23.562 -12.773 1 97.06 94 LEU A C 1
ATOM 728 O O . LEU A 1 94 ? 4.945 -24.219 -12.68 1 97.06 94 LEU A O 1
ATOM 732 N N . ARG A 1 95 ? 6.48 -23.297 -13.898 1 97.06 95 ARG A N 1
ATOM 733 C CA . ARG A 1 95 ? 5.719 -23.422 -15.141 1 97.06 95 ARG A CA 1
ATOM 734 C C . ARG A 1 95 ? 5.363 -24.875 -15.414 1 97.06 95 ARG A C 1
ATOM 736 O O . ARG A 1 95 ? 4.324 -25.156 -16.016 1 97.06 95 ARG A O 1
ATOM 743 N N . LEU A 1 96 ? 6.129 -25.797 -14.984 1 97.06 96 LEU A N 1
ATOM 744 C CA . LEU A 1 96 ? 5.922 -27.203 -15.297 1 97.06 96 LEU A CA 1
ATOM 745 C C . LEU A 1 96 ? 5.035 -27.875 -14.258 1 97.06 96 LEU A C 1
ATOM 747 O O . LEU A 1 96 ? 4.641 -29.031 -14.414 1 97.06 96 LEU A O 1
ATOM 751 N N . LYS A 1 97 ? 4.734 -27.172 -13.242 1 97.56 97 LYS A N 1
ATOM 752 C CA . LYS A 1 97 ? 3.867 -27.703 -12.195 1 97.56 97 LYS A CA 1
ATOM 753 C C . LYS A 1 97 ? 2.41 -27.719 -12.648 1 97.56 97 LYS A C 1
ATOM 755 O O . LYS A 1 97 ? 1.953 -26.781 -13.312 1 97.56 97 LYS A O 1
ATOM 760 N N . PRO A 1 98 ? 1.66 -28.797 -12.258 1 98 98 PRO A N 1
ATOM 761 C CA . PRO A 1 98 ? 0.275 -28.938 -12.711 1 98 98 PRO A CA 1
ATOM 762 C C . PRO A 1 98 ? -0.625 -27.812 -12.227 1 98 98 PRO A C 1
ATOM 764 O O . PRO A 1 98 ? -1.616 -27.484 -12.883 1 98 98 PRO A O 1
ATOM 767 N N . PHE A 1 99 ? -0.359 -27.281 -11.141 1 97.88 99 PHE A N 1
ATOM 768 C CA . PHE A 1 99 ? -1.224 -26.234 -10.602 1 97.88 99 PHE A CA 1
ATOM 769 C C . PHE A 1 99 ? -0.856 -24.875 -11.195 1 97.88 99 PHE A C 1
ATOM 771 O O . PHE A 1 99 ? -1.532 -23.875 -10.938 1 97.88 99 PHE A O 1
ATOM 778 N N . TYR A 1 100 ? 0.145 -24.781 -12.016 1 98.25 100 TYR A N 1
ATOM 779 C CA . TYR A 1 100 ? 0.679 -23.516 -12.516 1 98.25 100 TYR A CA 1
ATOM 780 C C . TYR A 1 100 ? -0.405 -22.719 -13.219 1 98.25 100 TYR A C 1
ATOM 782 O O . TYR A 1 100 ? -0.578 -21.516 -12.945 1 98.25 100 TYR A O 1
ATOM 790 N N . PRO A 1 101 ? -1.248 -23.281 -14.078 1 97.69 101 PRO A N 1
ATOM 791 C CA . PRO A 1 101 ? -2.291 -22.5 -14.742 1 97.69 101 PRO A CA 1
ATOM 792 C C . PRO A 1 101 ? -3.309 -21.922 -13.758 1 97.69 101 PRO A C 1
ATOM 794 O O . PRO A 1 101 ? -3.76 -20.781 -13.938 1 97.69 101 PRO A O 1
ATOM 797 N N . ALA A 1 102 ? -3.645 -22.688 -12.797 1 98 102 ALA A N 1
ATOM 798 C CA . ALA A 1 102 ? -4.594 -22.203 -11.789 1 98 102 ALA A CA 1
ATOM 799 C C . ALA A 1 102 ? -4 -21.062 -10.969 1 98 102 ALA A C 1
ATOM 801 O O . ALA A 1 102 ? -4.703 -20.125 -10.617 1 98 102 ALA A O 1
ATOM 802 N N . LEU A 1 103 ? -2.777 -21.156 -10.672 1 98 103 LEU A N 1
ATOM 803 C CA . LE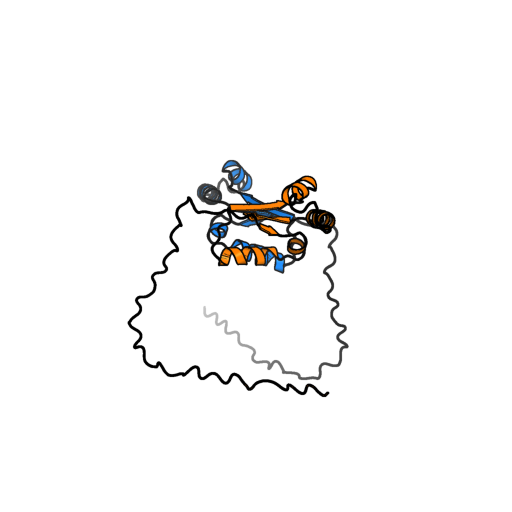U A 1 103 ? -2.082 -20.109 -9.938 1 98 103 LEU A CA 1
ATOM 804 C C . LEU A 1 103 ? -2.113 -18.781 -10.703 1 98 103 LEU A C 1
ATOM 806 O O . LEU A 1 103 ? -2.436 -17.734 -10.133 1 98 103 LEU A O 1
ATOM 810 N N . VAL A 1 104 ? -1.774 -18.891 -11.93 1 98.25 104 VAL A N 1
ATOM 811 C CA . VAL A 1 104 ? -1.749 -17.703 -12.773 1 98.25 104 VAL A CA 1
ATOM 812 C C . VAL A 1 104 ? -3.148 -17.094 -12.844 1 98.25 104 VAL A C 1
ATOM 814 O O . VAL A 1 104 ? -3.311 -15.875 -12.711 1 98.25 104 VAL A O 1
ATOM 817 N N . ALA A 1 105 ? -4.117 -17.922 -13.016 1 98.19 105 ALA A N 1
ATOM 818 C CA . ALA A 1 105 ? -5.496 -17.438 -13.07 1 98.19 105 ALA A CA 1
ATOM 819 C C . ALA A 1 105 ? -5.902 -16.766 -11.766 1 98.19 105 ALA A C 1
ATOM 821 O O . ALA A 1 105 ? -6.547 -15.719 -11.773 1 98.19 105 ALA A O 1
ATOM 822 N N . TYR A 1 106 ? -5.539 -17.422 -10.727 1 98.19 106 TYR A N 1
ATOM 823 C CA . TYR A 1 106 ? -5.875 -16.922 -9.398 1 98.19 106 TYR A CA 1
ATOM 824 C C . TYR A 1 106 ? -5.223 -15.562 -9.156 1 98.19 106 TYR A C 1
ATOM 826 O O . TYR A 1 106 ? -5.883 -14.625 -8.711 1 98.19 106 TYR A O 1
ATOM 834 N N . MET A 1 107 ? -3.971 -15.375 -9.461 1 98.38 107 MET A N 1
ATOM 835 C CA . MET A 1 107 ? -3.189 -14.172 -9.203 1 98.38 107 MET A CA 1
ATOM 836 C C . MET A 1 107 ? -3.664 -13.016 -10.078 1 98.38 107 MET A C 1
ATOM 838 O O . MET A 1 107 ? -3.428 -11.852 -9.75 1 98.38 107 MET A O 1
ATOM 842 N N . THR A 1 108 ? -4.383 -13.352 -11.133 1 98.12 108 THR A N 1
ATOM 843 C CA . THR A 1 108 ? -4.852 -12.312 -12.031 1 98.12 108 THR A CA 1
ATOM 844 C C . THR A 1 108 ? -6.344 -12.055 -11.828 1 98.12 108 THR A C 1
ATOM 846 O O . THR A 1 108 ? -6.93 -11.211 -12.516 1 98.12 108 THR A O 1
ATOM 849 N N . SER A 1 109 ? -7 -12.727 -10.938 1 97.62 109 SER A N 1
ATOM 850 C CA . SER A 1 109 ? -8.445 -12.68 -10.734 1 97.62 109 SER A CA 1
ATOM 851 C C . SER A 1 109 ? -8.859 -11.391 -10.023 1 97.62 109 SER A C 1
ATOM 853 O O . SER A 1 109 ? -10.031 -11.023 -10.031 1 97.62 109 SER A O 1
ATOM 855 N N . GLY A 1 110 ? -7.879 -10.727 -9.383 1 97.38 110 GLY A N 1
ATOM 856 C CA . GLY A 1 110 ? -8.148 -9.508 -8.641 1 97.38 110 GLY A CA 1
ATOM 857 C C . GLY A 1 110 ? -6.895 -8.742 -8.266 1 97.38 110 GLY A C 1
ATOM 858 O O . GLY A 1 110 ? -5.785 -9.148 -8.617 1 97.38 110 GLY A O 1
ATOM 859 N N . PRO A 1 111 ? -7.145 -7.656 -7.617 1 98 111 PRO A N 1
ATOM 860 C CA . PRO A 1 111 ? -5.996 -6.836 -7.223 1 98 111 PRO A CA 1
ATOM 861 C C . PRO A 1 111 ? -5.102 -7.527 -6.195 1 98 111 PRO A C 1
ATOM 863 O O . PRO A 1 111 ? -5.586 -8.328 -5.391 1 98 111 PRO A O 1
ATOM 866 N N . VAL A 1 112 ? -3.861 -7.238 -6.348 1 98.5 112 VAL A N 1
ATOM 867 C CA . VAL A 1 112 ? -2.863 -7.688 -5.383 1 98.5 112 VAL A CA 1
ATOM 868 C C . VAL A 1 112 ? -2.1 -6.484 -4.828 1 98.5 112 VAL A C 1
ATOM 870 O O . VAL A 1 112 ? -2.139 -5.398 -5.41 1 98.5 112 VAL A O 1
ATOM 873 N N . VAL A 1 113 ? -1.55 -6.629 -3.688 1 98.75 113 VAL A N 1
ATOM 874 C CA . VAL A 1 113 ? -0.645 -5.617 -3.15 1 98.75 113 VAL A CA 1
ATOM 875 C C . VAL A 1 113 ? 0.774 -6.18 -3.082 1 98.75 113 VAL A C 1
ATOM 877 O O . VAL A 1 113 ? 1.01 -7.219 -2.459 1 98.75 113 VAL A O 1
ATOM 880 N N . ALA A 1 114 ? 1.649 -5.516 -3.844 1 98.44 114 ALA A N 1
ATOM 881 C CA . ALA A 1 114 ? 3.07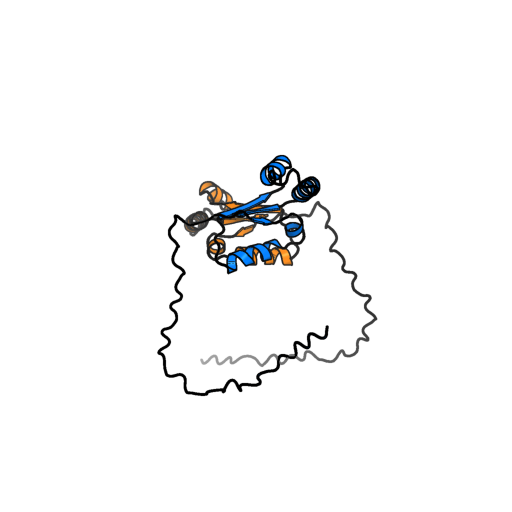 -5.855 -3.803 1 98.44 114 ALA A CA 1
ATOM 882 C C . ALA A 1 114 ? 3.828 -4.922 -2.865 1 98.44 114 ALA A C 1
ATOM 884 O O . ALA A 1 114 ? 3.639 -3.703 -2.904 1 98.44 114 ALA A O 1
ATOM 885 N N . MET A 1 115 ? 4.664 -5.527 -2.012 1 97.94 115 MET A N 1
ATOM 886 C CA . MET A 1 115 ? 5.449 -4.777 -1.034 1 97.94 115 MET A CA 1
ATOM 887 C C . MET A 1 115 ? 6.91 -5.223 -1.053 1 97.94 115 MET A C 1
ATOM 889 O O . MET A 1 115 ? 7.207 -6.371 -1.393 1 97.94 115 MET A O 1
ATOM 893 N N . VAL A 1 116 ? 7.719 -4.281 -0.714 1 97.25 116 VAL A N 1
ATOM 894 C CA . VAL A 1 116 ? 9.141 -4.57 -0.557 1 97.25 116 VAL A CA 1
ATOM 895 C C . VAL A 1 116 ? 9.633 -4.027 0.782 1 97.25 116 VAL A C 1
ATOM 897 O O . VAL A 1 116 ? 9.234 -2.939 1.203 1 97.25 116 VAL A O 1
ATOM 900 N N . ARG B 1 1 ? -20.547 49.438 47.781 1 30.97 1 ARG B N 1
ATOM 901 C CA . ARG B 1 1 ? -21.891 48.938 47.469 1 30.97 1 ARG B CA 1
ATOM 902 C C . ARG B 1 1 ? -21.828 47.562 46.875 1 30.97 1 ARG B C 1
ATOM 904 O O . ARG B 1 1 ? -21.266 47.344 45.781 1 30.97 1 ARG B O 1
ATOM 911 N N . VAL B 1 2 ? -21.641 46.469 47.75 1 33.44 2 VAL B N 1
ATOM 912 C CA . VAL B 1 2 ? -21.188 45.094 47.844 1 33.44 2 VAL B CA 1
ATOM 913 C C . VAL B 1 2 ? -22.188 44.156 47.156 1 33.44 2 VAL B C 1
ATOM 915 O O . VAL B 1 2 ? -23.344 44.062 47.562 1 33.44 2 VAL B O 1
ATOM 918 N N . ARG B 1 3 ? -22.156 44.156 45.719 1 34.12 3 ARG B N 1
ATOM 919 C CA . ARG B 1 3 ? -23.109 43.469 44.875 1 34.12 3 ARG B CA 1
ATOM 920 C C . ARG B 1 3 ? -23.141 41.969 45.188 1 34.12 3 ARG B C 1
ATOM 922 O O . ARG B 1 3 ? -22.188 41.25 44.875 1 34.12 3 ARG B O 1
ATOM 929 N N . PRO B 1 4 ? -23.562 41.406 46.375 1 34.78 4 PRO B N 1
ATOM 930 C CA . PRO B 1 4 ? -23.375 40 46.719 1 34.78 4 PRO B CA 1
ATOM 931 C C . PRO B 1 4 ? -24.234 39.094 45.844 1 34.78 4 PRO B C 1
ATOM 933 O O . PRO B 1 4 ? -24.406 37.906 46.188 1 34.78 4 PRO B O 1
ATOM 936 N N . ALA B 1 5 ? -24.484 39.281 44.531 1 34.41 5 ALA B N 1
ATOM 937 C CA . ALA B 1 5 ? -25.641 38.531 43.969 1 34.41 5 ALA B CA 1
ATOM 938 C C . ALA B 1 5 ? -25.375 37.031 43.969 1 34.41 5 ALA B C 1
ATOM 940 O O . ALA B 1 5 ? -24.578 36.531 43.188 1 34.41 5 ALA B O 1
ATOM 941 N N . GLY B 1 6 ? -25.141 36.312 45.094 1 31.62 6 GLY B N 1
ATOM 942 C CA . GLY B 1 6 ? -24.812 34.906 45.156 1 31.62 6 GLY B CA 1
ATOM 943 C C . GLY B 1 6 ? -25.875 34 44.562 1 31.62 6 GLY B C 1
ATOM 944 O O . GLY B 1 6 ? -26.953 33.875 45.125 1 31.62 6 GLY B O 1
ATOM 945 N N . ALA B 1 7 ? -26.078 34.094 43.188 1 29.03 7 ALA B N 1
ATOM 946 C CA . ALA B 1 7 ? -27.188 33.406 42.5 1 29.03 7 ALA B CA 1
ATOM 947 C C . ALA B 1 7 ? -27.297 31.969 42.938 1 29.03 7 ALA B C 1
ATOM 949 O O . ALA B 1 7 ? -26.375 31.422 43.562 1 29.03 7 ALA B O 1
ATOM 950 N N . ALA B 1 8 ? -28.031 31.094 42.094 1 29.94 8 ALA B N 1
ATOM 951 C CA . ALA B 1 8 ? -29.156 30.188 41.875 1 29.94 8 ALA B CA 1
ATOM 952 C C . ALA B 1 8 ? -28.719 28.734 42.031 1 29.94 8 ALA B C 1
ATOM 954 O O . ALA B 1 8 ? -27.547 28.406 41.812 1 29.94 8 ALA B O 1
ATOM 955 N N . MET B 1 9 ? -29.562 27.875 42.688 1 34.5 9 MET B N 1
ATOM 956 C CA . MET B 1 9 ? -29.875 26.547 43.25 1 34.5 9 MET B CA 1
ATOM 957 C C . MET B 1 9 ? -29.734 25.484 42.188 1 34.5 9 MET B C 1
ATOM 959 O O . MET B 1 9 ? -29.797 25.766 40.969 1 34.5 9 MET B O 1
ATOM 963 N N . GLY B 1 10 ? -29.297 24.141 42.5 1 25.56 10 GLY B N 1
ATOM 964 C CA . GLY B 1 10 ? -28.844 22.797 42.156 1 25.56 10 GLY B CA 1
ATOM 965 C C . GLY B 1 10 ? -29.891 21.984 41.406 1 25.56 10 GLY B C 1
ATOM 966 O O . GLY B 1 10 ? -31.094 22.094 41.688 1 25.56 10 GLY B O 1
ATOM 967 N N . SER B 1 11 ? -29.703 21.625 40 1 26.03 11 SER B N 1
ATOM 968 C CA . SER B 1 11 ? -30.344 20.922 38.906 1 26.03 11 SER B CA 1
ATOM 969 C C . SER B 1 11 ? -30.656 19.469 39.281 1 26.03 11 SER B C 1
ATOM 971 O O . SER B 1 11 ? -29.781 18.609 39.219 1 26.03 11 SER B O 1
ATOM 973 N N . LEU B 1 12 ? -31.297 19.031 40.375 1 35.78 12 LEU B N 1
ATOM 974 C CA . LEU B 1 12 ? -31.531 17.641 40.75 1 35.78 12 LEU B CA 1
ATOM 975 C C . LEU B 1 12 ? -32.5 16.984 39.781 1 35.78 12 LEU B C 1
ATOM 977 O O . LEU B 1 12 ? -33.719 17.031 39.969 1 35.78 12 LEU B O 1
ATOM 981 N N . GLY B 1 13 ? -32.5 17.297 38.406 1 26 13 GLY B N 1
ATOM 982 C CA . GLY B 1 13 ? -33.625 16.75 37.688 1 26 13 GLY B CA 1
ATOM 983 C C . GLY B 1 13 ? -33.812 15.258 37.875 1 26 13 GLY B C 1
ATOM 984 O O . GLY B 1 13 ? -32.844 14.547 38.188 1 26 13 GLY B O 1
ATOM 985 N N . ARG B 1 14 ? -35.094 14.672 37.938 1 32.62 14 ARG B N 1
ATOM 986 C CA . ARG B 1 14 ? -36.062 13.625 38.219 1 32.62 14 ARG B CA 1
ATOM 987 C C . ARG B 1 14 ? -36.031 12.539 37.156 1 32.62 14 ARG B C 1
ATOM 989 O O . ARG B 1 14 ? -36.938 12.477 36.312 1 32.62 14 ARG B O 1
ATOM 996 N N . CYS B 1 15 ? -35.031 12.289 36.281 1 31.78 15 CYS B N 1
ATOM 997 C CA . CYS B 1 15 ? -35.531 11.508 35.156 1 31.78 15 CYS B CA 1
ATOM 998 C C . CYS B 1 15 ? -35.938 10.109 35.594 1 31.78 15 CYS B C 1
ATOM 1000 O O . CYS B 1 15 ? -35.125 9.359 36.125 1 31.78 15 CYS B O 1
ATOM 1002 N N . LEU B 1 16 ? -37.188 10 35.938 1 32.41 16 LEU B N 1
ATOM 1003 C CA . LEU B 1 16 ? -37.938 8.852 36.438 1 32.41 16 LEU B CA 1
ATOM 1004 C C . LEU B 1 16 ? -37.688 7.633 35.531 1 32.41 16 LEU B C 1
ATOM 1006 O O . LEU B 1 16 ? -37.562 7.766 34.312 1 32.41 16 LEU B O 1
ATOM 1010 N N . VAL B 1 17 ? -37.406 6.426 36.25 1 32.97 17 VAL B N 1
ATOM 1011 C CA . VAL B 1 17 ? -36.906 5.059 36.156 1 32.97 17 VAL B CA 1
ATOM 1012 C C . VAL B 1 17 ? -37.812 4.238 35.25 1 32.97 17 VAL B C 1
ATOM 1014 O O . VAL B 1 17 ? -37.344 3.465 34.406 1 32.97 17 VAL B O 1
ATOM 1017 N N . ARG B 1 18 ? -39.219 4.277 35.344 1 30.47 18 ARG B N 1
ATOM 1018 C CA . ARG B 1 18 ? -39.688 2.945 35.719 1 30.47 18 ARG B CA 1
ATOM 1019 C C . ARG B 1 18 ? -39.906 2.088 34.469 1 30.47 18 ARG B C 1
ATOM 1021 O O . ARG B 1 18 ? -40.344 0.938 34.562 1 30.47 18 ARG B O 1
ATOM 1028 N N . SER B 1 19 ? -39.906 2.625 33.156 1 33.38 19 SER B N 1
ATOM 1029 C CA . SER B 1 19 ? -40.844 1.872 32.312 1 33.38 19 SER B CA 1
ATOM 1030 C C . SER B 1 19 ? -40.312 0.459 32.062 1 33.38 19 SER B C 1
ATOM 1032 O O . SER B 1 19 ? -39.25 0.28 31.469 1 33.38 19 SER B O 1
ATOM 1034 N N . LEU B 1 20 ? -40.75 -0.446 32.906 1 33.56 20 LEU B N 1
ATOM 1035 C CA . LEU B 1 20 ? -40.344 -1.843 33.031 1 33.56 20 LEU B CA 1
ATOM 1036 C C . LEU B 1 20 ? -40.5 -2.559 31.688 1 33.56 20 LEU B C 1
ATOM 1038 O O . LEU B 1 20 ? -39.562 -3.215 31.219 1 33.56 20 LEU B O 1
ATOM 1042 N N . PRO B 1 21 ? -41.656 -3.24 31.422 1 38.03 21 PRO B N 1
ATOM 1043 C CA . PRO B 1 21 ? -41.625 -4.691 31.219 1 38.03 21 PRO B CA 1
ATOM 1044 C C . PRO B 1 21 ? -41.531 -5.074 29.75 1 38.03 21 PRO B C 1
ATOM 1046 O O . PRO B 1 21 ? -41.688 -6.246 29.391 1 38.03 21 PRO B O 1
ATOM 1049 N N . ARG B 1 22 ? -40.969 -4.328 28.781 1 33.56 22 ARG B N 1
ATOM 1050 C CA . ARG B 1 22 ? -41.438 -4.648 27.453 1 33.56 22 ARG B CA 1
ATOM 1051 C C . ARG B 1 22 ? -41.094 -6.09 27.062 1 33.56 22 ARG B C 1
ATOM 1053 O O . ARG B 1 22 ? -40 -6.559 27.328 1 33.56 22 ARG B O 1
ATOM 1060 N N . GLY B 1 23 ? -42.062 -7.016 27.109 1 35 23 GLY B N 1
ATOM 1061 C CA . GLY B 1 23 ? -42.062 -8.398 26.656 1 35 23 GLY B CA 1
ATOM 1062 C C . GLY B 1 23 ? -41.375 -8.57 25.297 1 35 23 GLY B C 1
ATOM 1063 O O . GLY B 1 23 ? -41.75 -7.902 24.328 1 35 23 GLY B O 1
ATOM 1064 N N . ARG B 1 24 ? -40.094 -8.719 25.234 1 30.08 24 ARG B N 1
ATOM 1065 C CA . ARG B 1 24 ? -39.281 -8.703 24.016 1 30.08 24 ARG B CA 1
ATOM 1066 C C . ARG B 1 24 ? -39.781 -9.758 23.016 1 30.08 24 ARG B C 1
ATOM 1068 O O . ARG B 1 24 ? -39.844 -10.938 23.359 1 30.08 24 ARG B O 1
ATOM 1075 N N . PRO B 1 25 ? -40.594 -9.289 22.062 1 37.62 25 PRO B N 1
ATOM 1076 C CA . PRO B 1 25 ? -40.938 -10.234 21 1 37.62 25 PRO B CA 1
ATOM 1077 C C . PRO B 1 25 ? -39.688 -10.93 20.438 1 37.62 25 PRO B C 1
ATOM 1079 O O . PRO B 1 25 ? -38.562 -10.461 20.625 1 37.62 25 PRO B O 1
ATOM 1082 N N . GLY B 1 26 ? -39.812 -12.195 19.922 1 34.06 26 GLY B N 1
ATOM 1083 C CA . GLY B 1 26 ? -39 -13.211 19.297 1 34.06 26 GLY B CA 1
ATOM 1084 C C . GLY B 1 26 ? -38.188 -12.688 18.125 1 34.06 26 GLY B C 1
ATOM 1085 O O . GLY B 1 26 ? -38.75 -12.344 17.078 1 34.06 26 GLY B O 1
ATOM 1086 N N . LEU B 1 27 ? -37.344 -11.766 18.391 1 38.16 27 LEU B N 1
ATOM 1087 C CA . LEU B 1 27 ? -36.594 -11.109 17.312 1 38.16 27 LEU B CA 1
ATOM 1088 C C . LEU B 1 27 ? -35.906 -12.133 16.422 1 38.16 27 LEU B C 1
ATOM 1090 O O . LEU B 1 27 ? -35.312 -13.094 16.922 1 38.16 27 LEU B O 1
ATOM 1094 N N . SER B 1 28 ? -36.594 -12.406 15.281 1 40.62 28 SER B N 1
ATOM 1095 C CA . SER B 1 28 ? -36.031 -13.102 14.133 1 40.62 28 SER B CA 1
ATOM 1096 C C . SER B 1 28 ? -34.594 -12.672 13.891 1 40.62 28 SER B C 1
ATOM 1098 O O . SER B 1 28 ? -34.219 -11.523 14.156 1 40.62 28 SER B O 1
ATOM 1100 N N . PRO B 1 29 ? -33.656 -13.57 13.914 1 40.25 29 PRO B N 1
ATOM 1101 C CA . PRO B 1 29 ? -32.25 -13.258 13.797 1 40.25 29 PRO B CA 1
ATOM 1102 C C . PRO B 1 29 ? -31.938 -12.273 12.68 1 40.25 29 PRO B C 1
ATOM 1104 O O . PRO B 1 29 ? -32.656 -12.227 11.68 1 40.25 29 PRO B O 1
ATOM 1107 N N . PRO B 1 30 ? -31.625 -11.031 13.039 1 41.78 30 PRO B N 1
ATOM 1108 C CA . PRO B 1 30 ? -31.312 -10.094 11.953 1 41.78 30 PRO B CA 1
ATOM 1109 C C . PRO B 1 30 ? -30.469 -10.727 10.852 1 41.78 30 PRO B C 1
ATOM 1111 O O . PRO B 1 30 ? -29.656 -11.609 11.133 1 41.78 30 PRO B O 1
ATOM 1114 N N . GLY B 1 31 ? -31.062 -11.234 9.812 1 35.31 31 GLY B N 1
ATOM 1115 C CA . GLY B 1 31 ? -30.328 -11.617 8.617 1 35.31 31 GLY B CA 1
ATOM 1116 C C . GLY B 1 31 ? -29.094 -10.766 8.375 1 35.31 31 GLY B C 1
ATOM 1117 O O . GLY B 1 31 ? -29.016 -9.633 8.859 1 35.31 31 GLY B O 1
ATOM 1118 N N . SER B 1 32 ? -27.844 -11.344 8.523 1 39.31 32 SER B N 1
ATOM 1119 C CA . SER B 1 32 ? -26.641 -10.68 8.062 1 39.31 32 SER B CA 1
ATOM 1120 C C . SER B 1 32 ? -26.906 -9.789 6.855 1 39.31 32 SER B C 1
ATOM 1122 O O . SER B 1 32 ? -27.125 -10.289 5.75 1 39.31 32 SER B O 1
ATOM 1124 N N . ARG B 1 33 ? -27.844 -8.875 6.887 1 35.59 33 ARG B N 1
ATOM 1125 C CA . ARG B 1 33 ? -28.047 -8.016 5.723 1 35.59 33 ARG B CA 1
ATOM 1126 C C . ARG B 1 33 ? -26.719 -7.559 5.133 1 35.59 33 ARG B C 1
ATOM 1128 O O . ARG B 1 33 ? -25.953 -6.844 5.789 1 35.59 33 ARG B O 1
ATOM 1135 N N . CYS B 1 34 ? -26.156 -8.438 4.379 1 40.69 34 CYS B N 1
ATOM 1136 C CA . CYS B 1 34 ? -25.094 -7.926 3.523 1 40.69 34 CYS B CA 1
ATOM 1137 C C . CYS B 1 34 ? -25.391 -6.504 3.068 1 40.69 34 CYS B C 1
ATOM 1139 O O . CYS B 1 34 ? -26.5 -6.203 2.648 1 40.69 34 CYS B O 1
ATOM 1141 N N . TYR B 1 35 ? -25.078 -5.492 3.826 1 38 35 TYR B N 1
ATOM 1142 C CA . TYR B 1 35 ? -25.156 -4.125 3.326 1 38 35 TYR B CA 1
ATOM 1143 C C . TYR B 1 35 ? -25.078 -4.098 1.804 1 38 35 TYR B C 1
ATOM 1145 O O . TYR B 1 35 ? -24.094 -4.555 1.222 1 38 35 TYR B O 1
ATOM 1153 N N . GLY B 1 36 ? -26.156 -4.34 1.084 1 37.75 36 GLY B N 1
ATOM 1154 C CA . GLY B 1 36 ? -26.328 -4.176 -0.349 1 37.75 36 GLY B CA 1
ATOM 1155 C C . GLY B 1 36 ? -25.406 -3.141 -0.957 1 37.75 36 GLY B C 1
ATOM 1156 O O . GLY B 1 36 ? -24.891 -2.268 -0.252 1 37.75 36 GLY B O 1
ATOM 1157 N N . SER B 1 37 ? -24.672 -3.531 -2.084 1 43.03 37 SER B N 1
ATOM 1158 C CA . SER B 1 37 ? -23.938 -2.592 -2.926 1 43.03 37 SER B CA 1
ATOM 1159 C C . SER B 1 37 ? -24.75 -1.316 -3.158 1 43.03 37 SER B C 1
ATOM 1161 O O . SER B 1 37 ? -25.891 -1.369 -3.631 1 43.03 37 SER B O 1
ATOM 1163 N N . ALA B 1 38 ? -24.75 -0.357 -2.332 1 49.22 38 ALA B N 1
ATOM 1164 C CA . ALA B 1 38 ? -25.328 0.934 -2.707 1 49.22 38 ALA B CA 1
ATOM 1165 C C . ALA B 1 38 ? -25.188 1.174 -4.211 1 49.22 38 ALA B C 1
ATOM 1167 O O . ALA B 1 38 ? -24.312 0.619 -4.859 1 49.22 38 ALA B O 1
ATOM 1168 N N . PRO B 1 39 ? -26.141 1.694 -4.977 1 52.69 39 PRO B N 1
ATOM 1169 C CA . PRO B 1 39 ? -26.047 1.978 -6.41 1 52.69 39 PRO B CA 1
ATOM 1170 C C . PRO B 1 39 ? -24.688 2.533 -6.82 1 52.69 39 PRO B C 1
ATOM 1172 O O . PRO B 1 39 ? -24.031 3.211 -6.027 1 52.69 39 PRO B O 1
ATOM 1175 N N . PRO B 1 40 ? -24 1.972 -7.828 1 52.75 40 PRO B N 1
ATOM 1176 C CA . PRO B 1 40 ? -22.703 2.438 -8.352 1 52.75 40 PRO B CA 1
ATOM 1177 C C . PRO B 1 40 ? -22.562 3.957 -8.297 1 52.75 40 PRO B C 1
ATOM 1179 O O . PRO B 1 40 ? -21.453 4.477 -8.344 1 52.75 40 PRO B O 1
ATOM 1182 N N . ALA B 1 41 ? -23.672 4.605 -8.578 1 52.06 41 ALA B N 1
ATOM 1183 C CA . ALA B 1 41 ? -23.672 6.062 -8.727 1 52.06 41 ALA B CA 1
ATOM 1184 C C . ALA B 1 41 ? -23.094 6.734 -7.488 1 52.06 41 ALA B C 1
ATOM 1186 O O . ALA B 1 41 ? -22.484 7.801 -7.586 1 52.06 41 ALA B O 1
ATOM 1187 N N . LEU B 1 42 ? -23.297 6.145 -6.293 1 55.53 42 LEU B N 1
ATOM 1188 C CA . LEU B 1 42 ? -23 6.871 -5.062 1 55.53 42 LEU B CA 1
ATOM 1189 C C . LEU B 1 42 ? -21.672 6.422 -4.477 1 55.53 42 LEU B C 1
ATOM 1191 O O . LEU B 1 42 ? -21.422 6.602 -3.281 1 55.53 42 LEU B O 1
ATOM 1195 N N . GLN B 1 43 ? -20.875 5.734 -5.316 1 70.44 43 GLN B N 1
ATOM 1196 C CA . GLN B 1 43 ? -19.641 5.262 -4.699 1 70.44 43 GLN B CA 1
ATOM 1197 C C . GLN B 1 43 ? -18.594 6.367 -4.648 1 70.44 43 GLN B C 1
ATOM 1199 O O . GLN B 1 43 ? -18.266 6.969 -5.676 1 70.44 43 GLN B O 1
ATOM 1204 N N . GLU B 1 44 ? -18.453 7.062 -3.561 1 88.25 44 GLU B N 1
ATOM 1205 C CA . GLU B 1 44 ? -17.469 8.125 -3.359 1 88.25 44 GLU B CA 1
ATOM 1206 C C . GLU B 1 44 ? -16.078 7.547 -3.125 1 88.25 44 GLU B C 1
ATOM 1208 O O . GLU B 1 44 ? -15.938 6.473 -2.543 1 88.25 44 GLU B O 1
ATOM 1213 N N . LYS B 1 45 ? -15.188 8.109 -3.891 1 94.06 45 LYS B N 1
ATOM 1214 C CA . LYS B 1 45 ? -13.781 7.805 -3.666 1 94.06 45 LYS B CA 1
ATOM 1215 C C . LYS B 1 45 ? -13.102 8.898 -2.842 1 94.06 45 LYS B C 1
ATOM 1217 O O . LYS B 1 45 ? -13.297 10.086 -3.1 1 94.06 45 LYS B O 1
ATOM 1222 N N . THR B 1 46 ? -12.438 8.484 -1.768 1 94.94 46 THR B N 1
ATOM 1223 C CA . THR B 1 46 ? -11.719 9.414 -0.908 1 94.94 46 THR B CA 1
ATOM 1224 C C . THR B 1 46 ? -10.219 9.125 -0.915 1 94.94 46 THR B C 1
ATOM 1226 O O . THR B 1 46 ? -9.812 7.973 -0.758 1 94.94 46 THR B O 1
ATOM 1229 N N . LEU B 1 47 ? -9.438 10.125 -1.161 1 96.25 47 LEU B N 1
ATOM 1230 C CA . LEU B 1 47 ? -7.988 10.016 -1.054 1 96.25 47 LEU B CA 1
ATOM 1231 C C . LEU B 1 47 ? -7.539 10.125 0.4 1 96.25 47 LEU B C 1
ATOM 1233 O O . LEU B 1 47 ? -7.934 11.055 1.105 1 96.25 47 LEU B O 1
ATOM 1237 N N . VAL B 1 48 ? -6.746 9.141 0.802 1 97.19 48 VAL B N 1
ATOM 1238 C CA . VAL B 1 48 ? -6.129 9.148 2.123 1 97.19 48 VAL B CA 1
ATOM 1239 C C . VAL B 1 48 ? -4.609 9.078 1.985 1 97.19 48 VAL B C 1
ATOM 1241 O O . VAL B 1 48 ? -4.082 8.219 1.279 1 97.19 48 VAL B O 1
ATOM 1244 N N . VAL B 1 49 ? -3.93 10 2.658 1 98.19 49 VAL B N 1
ATOM 1245 C CA . VAL B 1 49 ? -2.473 10.008 2.619 1 98.19 49 VAL B CA 1
ATOM 1246 C C . VAL B 1 49 ? -1.916 9.805 4.027 1 98.19 49 VAL B C 1
ATOM 1248 O O . VAL B 1 49 ? -2.17 10.609 4.926 1 98.19 49 VAL B O 1
ATOM 1251 N N . ALA B 1 50 ? -1.211 8.688 4.176 1 98.38 50 ALA B N 1
ATOM 1252 C CA . ALA B 1 50 ? -0.431 8.531 5.402 1 98.38 50 ALA B CA 1
ATOM 1253 C C . ALA B 1 50 ? 0.832 9.391 5.359 1 98.38 50 ALA B C 1
ATOM 1255 O O . ALA B 1 50 ? 1.659 9.242 4.457 1 98.38 50 ALA B O 1
ATOM 1256 N N . LYS B 1 51 ? 0.949 10.219 6.273 1 98.25 51 LYS B N 1
ATOM 1257 C CA . LYS B 1 51 ? 2.059 11.164 6.336 1 98.25 51 LYS B CA 1
ATOM 1258 C C . LYS B 1 51 ? 3.373 10.445 6.641 1 98.25 51 LYS B C 1
ATOM 1260 O O . LYS B 1 51 ? 3.373 9.305 7.098 1 98.25 51 LYS B O 1
ATOM 1265 N N . PRO B 1 52 ? 4.434 11.234 6.418 1 98.25 52 PRO B N 1
ATOM 1266 C CA . PRO B 1 52 ? 5.746 10.602 6.57 1 98.25 52 PRO B CA 1
ATOM 1267 C C . PRO B 1 52 ? 5.969 10.031 7.969 1 98.25 52 PRO B C 1
ATOM 1269 O O . PRO B 1 52 ? 6.547 8.945 8.117 1 98.25 52 PRO B O 1
ATOM 1272 N N . ASP B 1 53 ? 5.523 10.695 8.945 1 97.88 53 ASP B N 1
ATOM 1273 C CA . ASP B 1 53 ? 5.742 10.227 10.312 1 97.88 53 ASP B CA 1
ATOM 1274 C C . ASP B 1 53 ? 5.02 8.906 10.562 1 97.88 53 ASP B C 1
ATOM 1276 O O . ASP B 1 53 ? 5.535 8.031 11.266 1 97.88 53 ASP B O 1
ATOM 1280 N N . ALA B 1 54 ? 3.861 8.75 10.031 1 97.81 54 ALA B N 1
ATOM 1281 C CA . ALA B 1 54 ? 3.1 7.516 10.18 1 97.81 54 ALA B CA 1
ATOM 1282 C C . ALA B 1 54 ? 3.832 6.336 9.547 1 97.81 54 ALA B C 1
ATOM 1284 O O . ALA B 1 54 ? 3.855 5.238 10.109 1 97.81 54 ALA B O 1
ATOM 1285 N N . VAL B 1 55 ? 4.434 6.594 8.414 1 97.56 55 VAL B N 1
ATOM 1286 C CA . VAL B 1 55 ? 5.172 5.547 7.719 1 97.56 55 VAL B CA 1
ATOM 1287 C C . VAL B 1 55 ? 6.426 5.18 8.508 1 97.56 55 VAL B C 1
ATOM 1289 O O . VAL B 1 55 ? 6.715 4 8.719 1 97.56 55 VAL B O 1
ATOM 1292 N N . GLN B 1 56 ? 7.082 6.145 9.039 1 96.38 56 GLN B N 1
ATOM 1293 C CA . GLN B 1 56 ? 8.328 5.949 9.766 1 96.38 56 GLN B CA 1
ATOM 1294 C C . GLN B 1 56 ? 8.086 5.242 11.094 1 96.38 56 GLN B C 1
ATOM 1296 O O . GLN B 1 56 ? 8.914 4.445 11.547 1 96.38 56 GLN B O 1
ATOM 1301 N N . ARG B 1 57 ? 6.973 5.559 11.633 1 96.5 57 ARG B N 1
ATOM 1302 C CA . ARG B 1 57 ? 6.656 4.973 12.93 1 96.5 57 ARG B CA 1
ATOM 1303 C C . ARG B 1 57 ? 5.984 3.611 12.773 1 96.5 57 ARG B C 1
ATOM 1305 O O . ARG B 1 57 ? 5.629 2.967 13.758 1 96.5 57 ARG B O 1
ATOM 1312 N N . ARG B 1 58 ? 5.785 3.209 11.555 1 96.94 58 ARG B N 1
ATOM 1313 C CA . ARG B 1 58 ? 5.254 1.881 11.266 1 96.94 58 ARG B CA 1
ATOM 1314 C C . ARG B 1 58 ? 3.818 1.747 11.758 1 96.94 58 ARG B C 1
ATOM 1316 O O . ARG B 1 58 ? 3.48 0.784 12.445 1 96.94 58 ARG B O 1
ATOM 1323 N N . LEU B 1 59 ? 3.01 2.682 11.312 1 97.5 59 LEU B N 1
ATOM 1324 C CA . LEU B 1 59 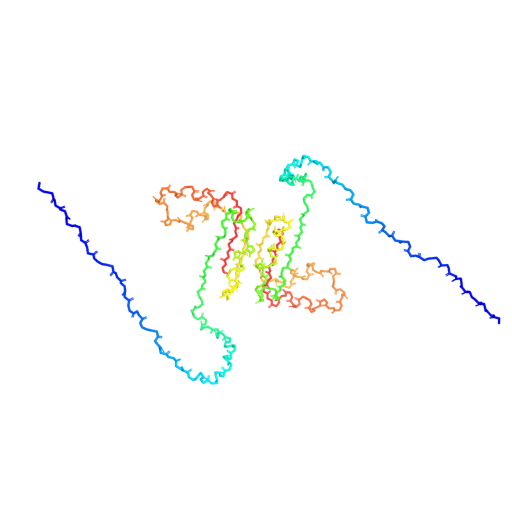? 1.619 2.734 11.742 1 97.5 59 LEU B CA 1
ATOM 1325 C C . LEU B 1 59 ? 0.677 2.383 10.602 1 97.5 59 LEU B C 1
ATOM 1327 O O . LEU B 1 59 ? -0.545 2.447 10.75 1 97.5 59 LEU B O 1
ATOM 1331 N N . LEU B 1 60 ? 1.175 2.023 9.445 1 98.19 60 LEU B N 1
ATOM 1332 C CA . LEU B 1 60 ? 0.357 1.805 8.258 1 98.19 60 LEU B CA 1
ATOM 1333 C C . LEU B 1 60 ? -0.633 0.667 8.477 1 98.19 60 LEU B C 1
ATOM 1335 O O . LEU B 1 60 ? -1.801 0.77 8.094 1 98.19 60 LEU B O 1
ATOM 1339 N N . GLY B 1 61 ? -0.145 -0.391 9.07 1 98.19 61 GLY B N 1
ATOM 1340 C CA . GLY B 1 61 ? -1.045 -1.5 9.344 1 98.19 61 GLY B CA 1
ATOM 1341 C C . GLY B 1 61 ? -2.271 -1.088 10.133 1 98.19 61 GLY B C 1
ATOM 1342 O O . GLY B 1 61 ? -3.396 -1.445 9.773 1 98.19 61 GLY B O 1
ATOM 1343 N N . ASP B 1 62 ? -2.053 -0.325 11.172 1 97.75 62 ASP B N 1
ATOM 1344 C CA . ASP B 1 62 ? -3.146 0.171 12.008 1 97.75 62 ASP B CA 1
ATOM 1345 C C . ASP B 1 62 ? -4.074 1.084 11.203 1 97.75 62 ASP B C 1
ATOM 1347 O O . ASP B 1 62 ? -5.297 0.998 11.328 1 97.75 62 ASP B O 1
ATOM 1351 N N . ILE B 1 63 ? -3.518 1.911 10.406 1 98 63 ILE B N 1
ATOM 1352 C CA . ILE B 1 63 ? -4.285 2.869 9.617 1 98 63 ILE B CA 1
ATOM 1353 C C . ILE B 1 63 ? -5.164 2.123 8.617 1 98 63 ILE B C 1
ATOM 1355 O O . ILE B 1 63 ? -6.367 2.373 8.531 1 98 63 ILE B O 1
ATOM 1359 N N . ILE B 1 64 ? -4.645 1.233 7.922 1 98.12 64 ILE B N 1
ATOM 1360 C CA . ILE B 1 64 ? -5.383 0.485 6.91 1 98.12 64 ILE B CA 1
ATOM 1361 C C . ILE B 1 64 ? -6.461 -0.363 7.582 1 98.12 64 ILE B C 1
ATOM 1363 O O . ILE B 1 64 ? -7.594 -0.431 7.098 1 98.12 64 ILE B O 1
ATOM 1367 N N . GLN B 1 65 ? -6.137 -0.938 8.703 1 97.44 65 GLN B N 1
ATOM 1368 C CA . GLN B 1 65 ? -7.074 -1.787 9.43 1 97.44 65 GLN B CA 1
ATOM 1369 C C . GLN B 1 65 ? -8.312 -1.005 9.852 1 97.44 65 GLN B C 1
ATOM 1371 O O . GLN B 1 65 ? -9.43 -1.538 9.828 1 97.44 65 GLN B O 1
ATOM 1376 N N . ARG B 1 66 ? -8.125 0.199 10.195 1 96.44 66 ARG B N 1
ATOM 1377 C CA . ARG B 1 66 ? -9.25 1.036 10.602 1 96.44 66 ARG B CA 1
ATOM 1378 C C . ARG B 1 66 ? -10.258 1.185 9.469 1 96.44 66 ARG B C 1
ATOM 1380 O O . ARG B 1 66 ? -11.469 1.107 9.695 1 96.44 66 ARG B O 1
ATOM 1387 N N . PHE B 1 67 ? -9.797 1.384 8.297 1 96.19 67 PHE B N 1
ATOM 1388 C CA . PHE B 1 67 ? -10.68 1.533 7.145 1 96.19 67 PHE B CA 1
ATOM 1389 C C . PHE B 1 67 ? -11.289 0.192 6.746 1 96.19 67 PHE B C 1
ATOM 1391 O O . PHE B 1 67 ? -12.461 0.116 6.391 1 96.19 67 PHE B O 1
ATOM 1398 N N . GLU B 1 68 ? -10.461 -0.799 6.82 1 96.56 68 GLU B N 1
ATOM 1399 C CA . GLU B 1 68 ? -10.953 -2.135 6.484 1 96.56 68 GLU B CA 1
ATOM 1400 C C . GLU B 1 68 ? -12.07 -2.564 7.426 1 96.56 68 GLU B C 1
ATOM 1402 O O . GLU B 1 68 ? -13.078 -3.131 6.988 1 96.56 68 GLU B O 1
ATOM 1407 N N . ARG B 1 69 ? -11.945 -2.266 8.656 1 95.69 69 ARG B N 1
ATOM 1408 C CA . ARG B 1 69 ? -12.938 -2.65 9.656 1 95.69 69 ARG B CA 1
ATOM 1409 C C . ARG B 1 69 ? -14.25 -1.915 9.438 1 95.69 69 ARG B C 1
ATOM 1411 O O . ARG B 1 69 ? -15.32 -2.41 9.812 1 95.69 69 ARG B O 1
ATOM 1418 N N . ARG B 1 70 ? -14.164 -0.781 8.812 1 95 70 ARG B N 1
ATOM 1419 C CA . ARG B 1 70 ? -15.359 0.003 8.531 1 95 70 ARG B CA 1
ATOM 1420 C C . ARG B 1 70 ? -16 -0.421 7.215 1 95 70 ARG B C 1
ATOM 1422 O O . ARG B 1 70 ? -17.031 0.114 6.816 1 95 70 ARG B O 1
ATOM 1429 N N . GLY B 1 71 ? -15.312 -1.311 6.512 1 93.75 71 GLY B N 1
ATOM 1430 C CA . GLY B 1 71 ? -15.906 -1.906 5.324 1 93.75 71 GLY B CA 1
ATOM 1431 C C . GLY B 1 71 ? -15.539 -1.183 4.043 1 93.75 71 GLY B C 1
ATOM 1432 O O . GLY B 1 71 ? -16.188 -1.357 3.014 1 93.75 71 GLY B O 1
ATOM 1433 N N . PHE B 1 72 ? -14.609 -0.358 4.059 1 94.06 72 PHE B N 1
ATOM 1434 C CA . PHE B 1 72 ? -14.195 0.354 2.857 1 94.06 72 PHE B CA 1
ATOM 1435 C C . PHE B 1 72 ? -13.383 -0.557 1.942 1 94.06 72 PHE B C 1
ATOM 1437 O O . PHE B 1 72 ? -12.664 -1.443 2.416 1 94.06 72 PHE B O 1
ATOM 1444 N N . LYS B 1 73 ? -13.508 -0.292 0.692 1 93.06 73 LYS B N 1
ATOM 1445 C CA . LYS B 1 73 ? -12.742 -1.021 -0.318 1 93.06 73 LYS B CA 1
ATOM 1446 C C . LYS B 1 73 ? -11.516 -0.228 -0.756 1 93.06 73 LYS B C 1
ATOM 1448 O O . LYS B 1 73 ? -11.609 0.966 -1.047 1 93.06 73 LYS B O 1
ATOM 1453 N N . LEU B 1 74 ? -10.438 -0.899 -0.771 1 95.88 74 LEU B N 1
ATOM 1454 C CA . LEU B 1 74 ? -9.203 -0.291 -1.249 1 95.88 74 LEU B CA 1
ATOM 1455 C C . LEU B 1 74 ? -9.07 -0.441 -2.762 1 95.88 74 LEU B C 1
ATOM 1457 O O . LEU B 1 74 ? -9.023 -1.561 -3.275 1 95.88 74 LEU B O 1
ATOM 1461 N N . VAL B 1 75 ? -8.977 0.808 -3.402 1 95.12 75 VAL B N 1
ATOM 1462 C CA . VAL B 1 75 ? -8.984 0.709 -4.859 1 95.12 75 VAL B CA 1
ATOM 1463 C C . VAL B 1 75 ? -7.605 1.062 -5.406 1 95.12 75 VAL B C 1
ATOM 1465 O O . VAL B 1 75 ? -7.258 0.675 -6.527 1 95.12 75 VAL B O 1
ATOM 1468 N N . ALA B 1 76 ? -6.82 1.797 -4.66 1 97.62 76 ALA B N 1
ATOM 1469 C CA . ALA B 1 76 ? -5.453 2.154 -5.023 1 97.62 76 ALA B CA 1
ATOM 1470 C C . ALA B 1 76 ? -4.605 2.406 -3.781 1 97.62 76 ALA B C 1
ATOM 1472 O O . ALA B 1 76 ? -5.117 2.84 -2.748 1 97.62 76 ALA B O 1
ATOM 1473 N N . MET B 1 77 ? -3.377 2.084 -3.973 1 98.5 77 MET B N 1
ATOM 1474 C CA . MET B 1 77 ? -2.424 2.326 -2.895 1 98.5 77 MET B CA 1
ATOM 1475 C C . MET B 1 77 ? -0.993 2.334 -3.424 1 98.5 77 MET B C 1
ATOM 1477 O O . MET B 1 77 ? -0.637 1.514 -4.273 1 98.5 77 MET B O 1
ATOM 1481 N N . LYS B 1 78 ? -0.211 3.314 -2.904 1 98.5 78 LYS B N 1
ATOM 1482 C CA . LYS B 1 78 ? 1.178 3.383 -3.35 1 98.5 78 LYS B CA 1
ATOM 1483 C C . LYS B 1 78 ? 2.051 4.098 -2.322 1 98.5 78 LYS B C 1
ATOM 1485 O O . LYS B 1 78 ? 1.651 5.125 -1.77 1 98.5 78 LYS B O 1
ATOM 1490 N N . LEU B 1 79 ? 3.113 3.43 -2.025 1 98.62 79 LEU B N 1
ATOM 1491 C CA . LEU B 1 79 ? 4.176 4.133 -1.313 1 98.62 79 LEU B CA 1
ATOM 1492 C C . LEU B 1 79 ? 5 4.984 -2.271 1 98.62 79 LEU B C 1
ATOM 1494 O O . LEU B 1 79 ? 5.41 4.512 -3.334 1 98.62 7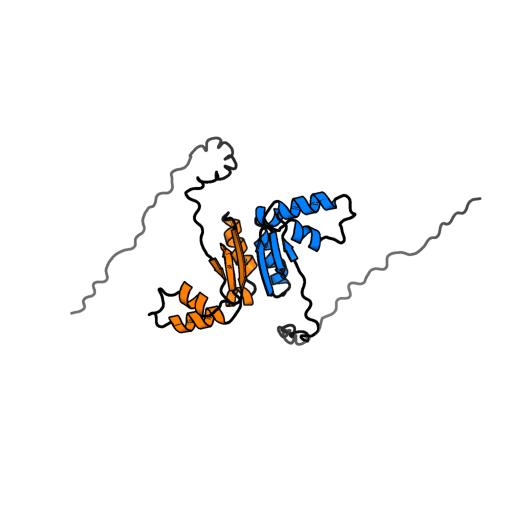9 LEU B O 1
ATOM 1498 N N . LEU B 1 80 ? 5.211 6.273 -1.952 1 97.88 80 LEU B N 1
ATOM 1499 C CA . LEU B 1 80 ? 5.988 7.125 -2.846 1 97.88 80 LEU B CA 1
ATOM 1500 C C . LEU B 1 80 ? 6.691 8.227 -2.066 1 97.88 80 LEU B C 1
ATOM 1502 O O . LEU B 1 80 ? 6.273 8.578 -0.961 1 97.88 80 LEU B O 1
ATOM 1506 N N . GLN B 1 81 ? 7.812 8.648 -2.65 1 97.75 81 GLN B N 1
ATOM 1507 C CA . GLN B 1 81 ? 8.406 9.914 -2.238 1 97.75 81 GLN B CA 1
ATOM 1508 C C . GLN B 1 81 ? 7.742 11.086 -2.943 1 97.75 81 GLN B C 1
ATOM 1510 O O . GLN B 1 81 ? 7.914 11.281 -4.148 1 97.75 81 GLN B O 1
ATOM 1515 N N . ALA B 1 82 ? 7.023 11.875 -2.217 1 96.19 82 ALA B N 1
ATOM 1516 C CA . ALA B 1 82 ? 6.246 12.945 -2.842 1 96.19 82 ALA B CA 1
ATOM 1517 C C . ALA B 1 82 ? 7.152 14.055 -3.369 1 96.19 82 ALA B C 1
ATOM 1519 O O . ALA B 1 82 ? 8.062 14.5 -2.672 1 96.19 82 ALA B O 1
ATOM 1520 N N . ASP B 1 83 ? 6.914 14.445 -4.605 1 96.56 83 ASP B N 1
ATOM 1521 C CA . ASP B 1 83 ? 7.609 15.578 -5.207 1 96.56 83 ASP B CA 1
ATOM 1522 C C . ASP B 1 83 ? 7.047 16.906 -4.691 1 96.56 83 ASP B C 1
ATOM 1524 O O . ASP B 1 83 ? 5.84 17.031 -4.473 1 96.56 83 ASP B O 1
ATOM 1528 N N . ARG B 1 84 ? 7.934 17.859 -4.586 1 97 84 ARG B N 1
ATOM 1529 C CA . ARG B 1 84 ? 7.512 19.156 -4.074 1 97 84 ARG B CA 1
ATOM 1530 C C . ARG B 1 84 ? 6.395 19.75 -4.934 1 97 84 ARG B C 1
ATOM 1532 O O . ARG B 1 84 ? 5.422 20.297 -4.406 1 97 84 ARG B O 1
ATOM 1539 N N . ARG B 1 85 ? 6.535 19.578 -6.207 1 97.31 85 ARG B N 1
ATOM 1540 C CA . ARG B 1 85 ? 5.543 20.125 -7.121 1 97.31 85 ARG B CA 1
ATOM 1541 C C . ARG B 1 85 ? 4.176 19.484 -6.898 1 97.31 85 ARG B C 1
ATOM 1543 O O . ARG B 1 85 ? 3.156 20.172 -6.863 1 97.31 85 ARG B O 1
ATOM 1550 N N . LEU B 1 86 ? 4.168 18.172 -6.746 1 97 86 LEU B N 1
ATOM 1551 C CA . LEU B 1 86 ? 2.924 17.453 -6.52 1 97 86 LEU B CA 1
ATOM 1552 C C . LEU B 1 86 ? 2.277 17.875 -5.207 1 97 86 LEU B C 1
ATOM 1554 O O . LEU B 1 86 ? 1.065 18.109 -5.152 1 97 86 LEU B O 1
ATOM 1558 N N . VAL B 1 87 ? 3.082 18.031 -4.18 1 97.94 87 VAL B N 1
ATOM 1559 C CA . VAL B 1 87 ? 2.582 18.406 -2.861 1 97.94 87 VAL B CA 1
ATOM 1560 C C . VAL B 1 87 ? 2.008 19.828 -2.912 1 97.94 87 VAL B C 1
ATOM 1562 O O . VAL B 1 87 ? 0.932 20.078 -2.367 1 97.94 87 VAL B O 1
ATOM 1565 N N . GLU B 1 88 ? 2.734 20.672 -3.541 1 97.88 88 GLU B N 1
ATOM 1566 C CA . GLU B 1 88 ? 2.275 22.062 -3.646 1 97.88 88 GLU B CA 1
ATOM 1567 C C . GLU B 1 88 ? 0.953 22.141 -4.402 1 97.88 88 GLU B C 1
ATOM 1569 O O . GLU B 1 88 ? 0.058 22.891 -4.02 1 97.88 88 GLU B O 1
ATOM 1574 N N . GLN B 1 89 ? 0.842 21.344 -5.469 1 97.12 89 GLN B N 1
ATOM 1575 C CA . GLN B 1 89 ? -0.397 21.312 -6.238 1 97.12 89 GLN B CA 1
ATOM 1576 C C . GLN B 1 89 ? -1.546 20.75 -5.402 1 97.12 89 GLN B C 1
ATOM 1578 O O . GLN B 1 89 ? -2.66 21.266 -5.438 1 97.12 89 GLN B O 1
ATOM 1583 N N . HIS B 1 90 ? -1.307 19.797 -4.656 1 96.81 90 HIS B N 1
ATOM 1584 C CA . HIS B 1 90 ? -2.33 19.125 -3.855 1 96.81 90 HIS B CA 1
ATOM 1585 C C . HIS B 1 90 ? -2.848 20.047 -2.752 1 96.81 90 HIS B C 1
ATOM 1587 O O . HIS B 1 90 ? -4.039 20.031 -2.439 1 96.81 90 HIS B O 1
ATOM 1593 N N . TYR B 1 91 ? -1.953 20.859 -2.211 1 97.31 91 TYR B N 1
ATOM 1594 C CA . TYR B 1 91 ? -2.332 21.703 -1.086 1 97.31 91 TYR B CA 1
ATOM 1595 C C . TYR B 1 91 ? -2.381 23.172 -1.5 1 97.31 91 TYR B C 1
ATOM 1597 O O . TYR B 1 91 ? -2.145 24.062 -0.681 1 97.31 91 TYR B O 1
ATOM 1605 N N . GLU B 1 92 ? -2.619 23.438 -2.719 1 97.62 92 GLU B N 1
ATOM 1606 C CA . GLU B 1 92 ? -2.604 24.781 -3.275 1 97.62 92 GLU B CA 1
ATOM 1607 C C . GLU B 1 92 ? -3.59 25.703 -2.549 1 97.62 92 GLU B C 1
ATOM 1609 O O . GLU B 1 92 ? -3.334 26.891 -2.379 1 97.62 92 GLU B O 1
ATOM 1614 N N . GLN B 1 93 ? -4.688 25.203 -2.078 1 97.38 93 GLN B N 1
ATOM 1615 C CA . GLN B 1 93 ? -5.707 25.984 -1.383 1 97.38 93 GLN B CA 1
ATOM 1616 C C . GLN B 1 93 ? -5.18 26.531 -0.059 1 97.38 93 GLN B C 1
ATOM 1618 O O . GLN B 1 93 ? -5.762 27.453 0.516 1 97.38 93 GLN B O 1
ATOM 1623 N N . LEU B 1 94 ? -4.105 25.984 0.4 1 96.94 94 LEU B N 1
ATOM 1624 C CA . LEU B 1 94 ? -3.518 26.391 1.673 1 96.94 94 LEU B CA 1
ATOM 1625 C C . LEU B 1 94 ? -2.287 27.266 1.451 1 96.94 94 LEU B C 1
ATOM 1627 O O . LEU B 1 94 ? -1.566 27.578 2.4 1 96.94 94 LEU B O 1
ATOM 1631 N N . ARG B 1 95 ? -2.08 27.734 0.3 1 97.06 95 ARG B N 1
ATOM 1632 C CA . ARG B 1 95 ? -0.827 28.375 -0.069 1 97.06 95 ARG B CA 1
ATOM 1633 C C . ARG B 1 95 ? -0.626 29.672 0.721 1 97.06 95 ARG B C 1
ATOM 1635 O O . ARG B 1 95 ? 0.508 30.062 0.994 1 97.06 95 ARG B O 1
ATOM 1642 N N . LEU B 1 96 ? -1.665 30.312 1.128 1 97 96 LEU B N 1
ATOM 1643 C CA . LEU B 1 96 ? -1.562 31.609 1.792 1 97 96 LEU B CA 1
ATOM 1644 C C . LEU B 1 96 ? -1.449 31.438 3.303 1 97 96 LEU B C 1
ATOM 1646 O O . LEU B 1 96 ? -1.229 32.406 4.027 1 97 96 LEU B O 1
ATOM 1650 N N . LYS B 1 97 ? -1.593 30.25 3.744 1 97.5 97 LYS B N 1
ATOM 1651 C CA . LYS B 1 97 ? -1.474 29.984 5.172 1 97.5 97 LYS B CA 1
ATOM 1652 C C . LYS B 1 97 ? -0.013 29.984 5.613 1 97.5 97 LYS B C 1
ATOM 1654 O O . LYS B 1 97 ? 0.865 29.516 4.887 1 97.5 97 LYS B O 1
ATOM 1659 N N . PRO B 1 98 ? 0.238 30.547 6.859 1 98 98 PRO B N 1
ATOM 1660 C CA . PRO B 1 98 ? 1.615 30.672 7.336 1 98 98 PRO B CA 1
ATOM 1661 C C . PRO B 1 98 ? 2.324 29.328 7.488 1 98 98 PRO B C 1
ATOM 1663 O O . PRO B 1 98 ? 3.551 29.266 7.371 1 98 98 PRO B O 1
ATOM 1666 N N . PHE B 1 99 ? 1.638 28.344 7.785 1 97.94 99 PHE B N 1
ATOM 1667 C CA . PHE B 1 99 ? 2.277 27.062 8 1 97.94 99 PHE B CA 1
ATOM 1668 C C . PHE B 1 99 ? 2.486 26.328 6.684 1 97.94 99 PHE B C 1
ATOM 1670 O O . PHE B 1 99 ? 3.098 25.25 6.648 1 97.94 99 PHE B O 1
ATOM 1677 N N . TYR B 1 100 ? 2.064 26.828 5.562 1 98.19 100 TYR B N 1
ATOM 1678 C CA . TYR B 1 100 ? 2.07 26.172 4.27 1 98.19 100 TYR B CA 1
ATOM 1679 C C . TYR B 1 100 ? 3.477 25.703 3.9 1 98.19 100 TYR B C 1
ATOM 1681 O O . TYR B 1 100 ? 3.68 24.547 3.52 1 98.19 100 TYR B O 1
ATOM 1689 N N . PRO B 1 101 ? 4.539 26.516 4.074 1 97.62 101 PRO B N 1
ATOM 1690 C CA . PRO B 1 101 ? 5.887 26.062 3.723 1 97.62 101 PRO B CA 1
ATOM 1691 C C . PRO B 1 101 ? 6.352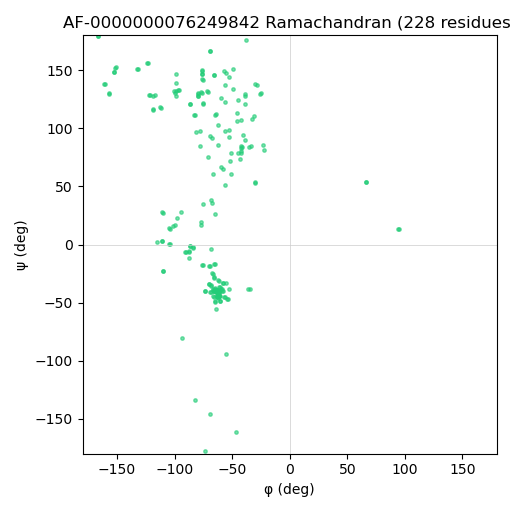 24.891 4.574 1 97.62 101 PRO B C 1
ATOM 1693 O O . PRO B 1 101 ? 7.008 23.984 4.062 1 97.62 101 PRO B O 1
ATOM 1696 N N . ALA B 1 102 ? 6.027 24.938 5.797 1 97.94 102 ALA B N 1
ATOM 1697 C CA . ALA B 1 102 ? 6.406 23.844 6.688 1 97.94 102 ALA B CA 1
ATOM 1698 C C . ALA B 1 102 ? 5.68 22.562 6.312 1 97.94 102 ALA B C 1
ATOM 1700 O O . ALA B 1 102 ? 6.254 21.469 6.383 1 97.94 102 ALA B O 1
ATOM 1701 N N . LEU B 1 103 ? 4.477 22.672 5.949 1 97.94 103 LEU B N 1
ATOM 1702 C CA . LEU B 1 103 ? 3.691 21.516 5.512 1 97.94 103 LEU B CA 1
ATOM 1703 C C . LEU B 1 103 ? 4.324 20.859 4.297 1 97.94 103 LEU B C 1
ATOM 1705 O O . LEU B 1 103 ? 4.488 19.625 4.266 1 97.94 103 LEU B O 1
ATOM 1709 N N . VAL B 1 104 ? 4.641 21.656 3.354 1 98.25 104 VAL B N 1
ATOM 1710 C CA . VAL B 1 104 ? 5.242 21.156 2.127 1 98.25 104 VAL B CA 1
ATOM 1711 C C . VAL B 1 104 ? 6.566 20.453 2.451 1 98.25 104 VAL B C 1
ATOM 1713 O O . VAL B 1 104 ? 6.836 19.359 1.959 1 98.25 104 VAL B O 1
ATOM 1716 N N . ALA B 1 105 ? 7.34 21.047 3.27 1 98.19 105 ALA B N 1
ATOM 1717 C CA . ALA B 1 105 ? 8.617 20.469 3.664 1 98.19 105 ALA B CA 1
ATOM 1718 C C . ALA B 1 105 ? 8.414 19.141 4.375 1 98.19 105 ALA B C 1
ATOM 1720 O O . ALA B 1 105 ? 9.141 18.172 4.121 1 98.19 105 ALA B O 1
ATOM 1721 N N . TYR B 1 106 ? 7.453 19.172 5.262 1 98.25 106 TYR B N 1
ATOM 1722 C CA . TYR B 1 106 ? 7.152 17.984 6.035 1 98.25 106 TYR B CA 1
ATOM 1723 C C . TYR B 1 106 ? 6.699 16.844 5.129 1 98.25 106 TYR B C 1
ATOM 1725 O O . TYR B 1 106 ? 7.188 15.711 5.242 1 98.25 106 TYR B O 1
ATOM 1733 N N . MET B 1 107 ? 5.836 17.062 4.184 1 98.38 107 MET B N 1
ATOM 1734 C CA . MET B 1 107 ? 5.242 16.062 3.301 1 98.38 107 MET B CA 1
ATOM 1735 C C . MET B 1 107 ? 6.277 15.516 2.324 1 98.38 107 MET B C 1
ATOM 1737 O O . MET B 1 107 ? 6.109 14.422 1.781 1 98.38 107 MET B O 1
ATOM 1741 N N . THR B 1 108 ? 7.359 16.25 2.154 1 98.06 108 THR B N 1
ATOM 1742 C CA . THR B 1 108 ? 8.391 15.812 1.22 1 98.06 108 THR B CA 1
ATOM 1743 C C . THR B 1 108 ? 9.586 15.242 1.967 1 98.06 108 THR B C 1
ATOM 1745 O O . THR B 1 108 ? 10.57 14.828 1.348 1 98.06 108 THR B O 1
ATOM 1748 N N . SER B 1 109 ? 9.57 15.203 3.27 1 97.56 109 SER B N 1
ATOM 1749 C CA . SER B 1 109 ? 10.695 14.82 4.105 1 97.56 109 SER B CA 1
ATOM 1750 C C . SER B 1 109 ? 10.898 13.305 4.09 1 97.56 109 SER B C 1
ATOM 1752 O O . SER B 1 109 ? 11.961 12.812 4.473 1 97.56 109 SER B O 1
ATOM 1754 N N . GLY B 1 110 ? 9.867 12.562 3.664 1 97.38 110 GLY B N 1
ATOM 1755 C CA . GLY B 1 110 ? 9.93 11.109 3.629 1 97.38 110 GLY B CA 1
ATOM 1756 C C . GLY B 1 110 ? 8.805 10.484 2.822 1 97.38 110 GLY B C 1
ATOM 1757 O O . GLY B 1 110 ? 7.98 11.195 2.246 1 97.38 110 GLY B O 1
ATOM 1758 N N . PRO B 1 111 ? 8.875 9.195 2.785 1 98 111 PRO B N 1
ATOM 1759 C CA . PRO B 1 111 ? 7.84 8.5 2.018 1 98 111 PRO B CA 1
ATOM 1760 C C . PRO B 1 111 ? 6.449 8.656 2.629 1 98 111 PRO B C 1
ATOM 1762 O O . PRO B 1 111 ? 6.316 8.781 3.848 1 98 111 PRO B O 1
ATOM 1765 N N . VAL B 1 112 ? 5.523 8.703 1.74 1 98.5 112 VAL B N 1
ATOM 1766 C CA . VAL B 1 112 ? 4.117 8.703 2.127 1 98.5 112 VAL B CA 1
ATOM 1767 C C . VAL B 1 112 ? 3.391 7.547 1.451 1 98.5 112 VAL B C 1
ATOM 1769 O O . VAL B 1 112 ? 3.896 6.965 0.488 1 98.5 112 VAL B O 1
ATOM 1772 N N . VAL B 1 113 ? 2.32 7.129 2.023 1 98.75 113 VAL B N 1
ATOM 1773 C CA . VAL B 1 113 ? 1.447 6.16 1.371 1 98.75 113 VAL B CA 1
ATOM 1774 C C . VAL B 1 113 ? 0.119 6.82 1.008 1 98.75 113 VAL B C 1
ATOM 1776 O O . VAL B 1 113 ? -0.562 7.375 1.873 1 98.75 113 VAL B O 1
ATOM 1779 N N . ALA B 1 114 ? -0.127 6.852 -0.31 1 98.44 114 ALA B N 1
ATOM 1780 C CA . ALA B 1 114 ? -1.407 7.34 -0.812 1 98.44 114 ALA B CA 1
ATOM 1781 C C . ALA B 1 114 ? -2.367 6.188 -1.087 1 98.44 114 ALA B C 1
ATOM 1783 O O . ALA B 1 114 ? -1.983 5.184 -1.688 1 98.44 114 ALA B O 1
ATOM 1784 N N . MET B 1 115 ? -3.605 6.344 -0.613 1 97.94 115 MET B N 1
ATOM 1785 C CA . MET B 1 115 ? -4.637 5.324 -0.772 1 97.94 115 MET B CA 1
ATOM 1786 C C . MET B 1 115 ? -5.941 5.941 -1.272 1 97.94 115 MET B C 1
ATOM 1788 O O . MET B 1 115 ? -6.215 7.113 -1.02 1 97.94 115 MET B O 1
ATOM 1792 N N . VAL B 1 116 ? -6.641 5.121 -1.977 1 97.25 116 VAL B N 1
ATOM 1793 C CA . VAL B 1 116 ? -7.973 5.508 -2.43 1 97.25 116 VAL B CA 1
ATOM 1794 C C . VAL B 1 116 ? -8.977 4.41 -2.086 1 97.25 116 VAL B C 1
ATOM 1796 O O . VAL B 1 116 ? -8.672 3.223 -2.209 1 97.25 116 VAL B O 1
#

pLDDT: mean 74.6, std 29.92, range [21.73, 98.75]

InterPro domains:
  IPR001564 Nucleoside diphosphate kinase [PR01243] (46-68)
  IPR001564 Nucleoside diphosphate kinase [PR01243] (90-109)
  IPR001564 Nucleoside diphosphate kinase [PR01243] (110-116)
  IPR034907 Nucleoside diphosphate kinase-like domain [PF00334] (44-116)
  IPR034907 Nucleoside diphosphate kinase-like domain [SM00562] (43-116)
  IPR036850 Nucleoside diphosphate kinase-like domain superfamily [G3DSA:3.30.70.141] (42-116)
  IPR036850 Nucleoside diphosphate kinase-like domain superfamily [SSF54919] (43-116)

Radius of gyration: 31.26 Å; Cα contacts (8 Å, |Δi|>4): 212; chains: 2; bounding box: 68×118×66 Å

Organism: Aphelocoma coerulescens (NCBI:txid39617)